Protein AF-A0A0K2RLH1-F1 (afdb_monomer_lite)

Radius of gyration: 22.49 Å; chains: 1; bounding box: 42×33×65 Å

pLDDT: mean 78.37, std 16.94, range [32.62, 98.06]

Foldseek 3Di:
DQVLFQLVQVVCLVVLHDDDDPPSCPPVVVVNFDQDKDKDKDFALDPDVVVRVVVLCVDPVSVCLVPPPQFDAKHKHKDADPFHCVVPNSGGRMMIMMMTGGHPDDDPQGDPDPPPGDPDPPPDPDDPPDDPPDDPFPPACLVQKLARDPPWDWDQDQQQFIWIFHDPVPPDTHDIDGQGHDNPQFPDKDWDQPVSNNGIKIWTQGNQRWIWIFHMDSNGHTDDIDTDPDDPDDD

Structure (mmCIF, N/CA/C/O backbone):
data_AF-A0A0K2RLH1-F1
#
_entry.id   AF-A0A0K2RLH1-F1
#
loop_
_atom_site.group_PDB
_atom_site.id
_atom_site.type_symbol
_atom_site.label_atom_id
_atom_site.label_alt_id
_atom_site.label_comp_id
_atom_site.label_asym_id
_atom_site.label_entity_id
_atom_site.label_seq_id
_atom_site.pdbx_PDB_ins_code
_atom_site.Cartn_x
_atom_site.Cartn_y
_atom_site.Cartn_z
_atom_site.occupancy
_atom_si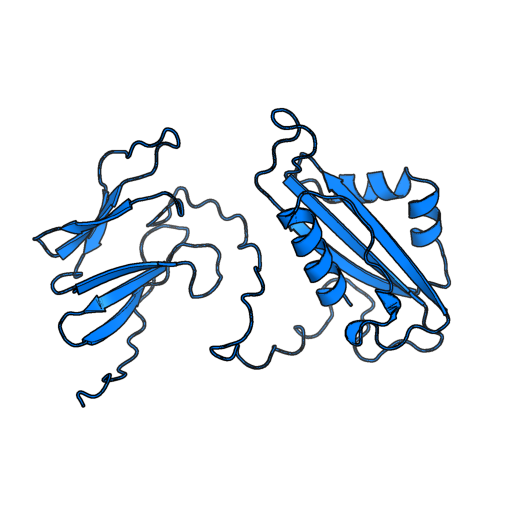te.B_iso_or_equiv
_atom_site.auth_seq_id
_atom_site.auth_comp_id
_atom_site.auth_asym_id
_atom_site.auth_atom_id
_atom_site.pdbx_PDB_model_num
ATOM 1 N N . MET A 1 1 ? -13.679 -2.569 12.780 1.00 75.31 1 MET A N 1
ATOM 2 C CA . MET A 1 1 ? -12.682 -1.727 13.478 1.00 75.31 1 MET A CA 1
ATOM 3 C C . MET A 1 1 ? -11.365 -1.639 12.722 1.00 75.31 1 MET A C 1
ATOM 5 O O . MET A 1 1 ? -11.011 -0.539 12.347 1.00 75.31 1 MET A O 1
ATOM 9 N N . SER A 1 2 ? -10.660 -2.734 12.416 1.00 81.69 2 SER A N 1
ATOM 10 C CA . SER A 1 2 ? -9.341 -2.647 11.749 1.00 81.69 2 SER A CA 1
ATOM 11 C C . SER A 1 2 ? -9.352 -1.917 10.401 1.00 81.69 2 SER A C 1
ATOM 13 O O . SER A 1 2 ? -8.423 -1.182 10.106 1.00 81.69 2 SER A O 1
ATOM 15 N N . SER A 1 3 ? -10.433 -2.018 9.6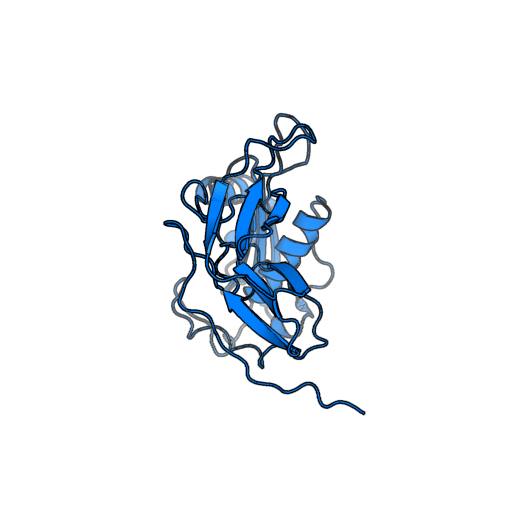22 1.00 79.00 3 SER A N 1
ATOM 16 C CA . SER A 1 3 ? -10.602 -1.231 8.390 1.00 79.00 3 SER A CA 1
ATOM 17 C C . SER A 1 3 ? -10.622 0.287 8.633 1.00 79.00 3 SER A C 1
ATOM 19 O O . SER A 1 3 ? -10.130 1.045 7.813 1.00 79.00 3 SER A O 1
ATOM 21 N N . LEU A 1 4 ? -11.178 0.743 9.764 1.00 83.19 4 LEU A N 1
ATOM 22 C CA . LEU A 1 4 ? -11.192 2.157 10.149 1.00 83.19 4 LEU A CA 1
ATOM 23 C C . LEU A 1 4 ? -9.767 2.660 10.404 1.00 83.19 4 LEU A C 1
ATOM 25 O O . LEU A 1 4 ? -9.381 3.713 9.900 1.00 83.19 4 LEU A O 1
ATOM 29 N N . SER A 1 5 ? -9.004 1.879 11.169 1.00 87.06 5 SER A N 1
ATOM 30 C CA . SER A 1 5 ? -7.621 2.186 11.525 1.00 87.06 5 SER A CA 1
ATOM 31 C C . SER A 1 5 ? -6.699 2.107 10.310 1.00 87.06 5 SER A C 1
ATOM 33 O O . SER A 1 5 ? -5.855 2.978 10.126 1.00 87.06 5 SER A O 1
ATOM 35 N N . GLN A 1 6 ? -6.895 1.110 9.440 1.00 86.44 6 GLN A N 1
ATOM 36 C CA . GLN A 1 6 ? -6.127 0.955 8.204 1.00 86.44 6 GLN A CA 1
ATOM 37 C C . GLN A 1 6 ? -6.326 2.142 7.262 1.00 86.44 6 GLN A C 1
ATOM 39 O O . GLN A 1 6 ? -5.348 2.687 6.756 1.00 86.44 6 GLN A O 1
ATOM 44 N N . ASP A 1 7 ? -7.570 2.585 7.073 1.00 82.56 7 ASP A N 1
ATOM 45 C CA . ASP A 1 7 ? -7.869 3.743 6.230 1.00 82.56 7 ASP A CA 1
ATOM 46 C C . ASP A 1 7 ? -7.175 5.008 6.730 1.00 82.56 7 ASP A C 1
ATOM 48 O O . ASP A 1 7 ? -6.640 5.782 5.933 1.00 82.56 7 ASP A O 1
ATOM 52 N N . TRP A 1 8 ? -7.175 5.231 8.047 1.00 87.31 8 TRP A N 1
ATOM 53 C CA . TRP A 1 8 ? -6.518 6.406 8.605 1.00 87.31 8 TRP A CA 1
ATOM 54 C C . TRP A 1 8 ? -4.998 6.309 8.512 1.00 87.31 8 TRP A C 1
ATOM 56 O O . TRP A 1 8 ? -4.368 7.290 8.130 1.00 87.31 8 TRP A O 1
ATOM 66 N N . SER A 1 9 ? -4.427 5.125 8.755 1.00 86.25 9 SER A N 1
ATOM 67 C CA . SER A 1 9 ? -2.991 4.871 8.589 1.00 86.25 9 SER A CA 1
ATOM 68 C C . SER A 1 9 ? -2.527 5.180 7.162 1.00 86.25 9 SER A C 1
ATOM 70 O O . SER A 1 9 ? -1.589 5.952 6.959 1.00 86.25 9 SER A O 1
ATOM 72 N N . ASN A 1 10 ? -3.284 4.716 6.160 1.00 79.69 10 ASN A N 1
ATOM 73 C CA . ASN A 1 10 ? -3.048 5.043 4.754 1.00 79.69 10 ASN A CA 1
ATOM 74 C C . ASN A 1 10 ? -3.138 6.557 4.493 1.00 79.69 10 ASN A C 1
ATOM 76 O O . ASN A 1 10 ? -2.319 7.124 3.765 1.00 79.69 10 ASN A O 1
ATOM 80 N N . ASN A 1 11 ? -4.133 7.228 5.082 1.00 81.25 11 ASN A N 1
ATOM 81 C CA . ASN A 1 11 ? -4.356 8.656 4.889 1.00 81.25 11 ASN A CA 1
ATOM 82 C C . ASN A 1 11 ? -3.193 9.505 5.428 1.00 81.25 11 ASN A C 1
ATOM 84 O O . ASN A 1 11 ? -2.689 10.365 4.700 1.00 81.25 11 ASN A O 1
ATOM 88 N N . ILE A 1 12 ? -2.748 9.250 6.660 1.00 77.44 12 ILE A N 1
ATOM 89 C CA . ILE A 1 12 ? -1.647 9.995 7.284 1.00 77.44 12 ILE A CA 1
ATOM 90 C C . ILE A 1 12 ? -0.301 9.683 6.623 1.00 77.44 12 ILE A C 1
ATOM 92 O O . ILE A 1 12 ? 0.489 10.599 6.401 1.00 77.44 12 ILE A O 1
ATOM 96 N N . ALA A 1 13 ? -0.084 8.431 6.201 1.00 83.50 13 ALA A N 1
ATOM 97 C CA . ALA A 1 13 ? 1.118 8.019 5.481 1.00 83.50 13 ALA A CA 1
ATOM 98 C C . ALA A 1 13 ? 1.229 8.708 4.114 1.00 83.50 13 ALA A C 1
ATOM 100 O O . ALA A 1 13 ? 2.283 9.235 3.767 1.00 83.50 13 ALA A O 1
ATOM 101 N N . SER A 1 14 ? 0.126 8.778 3.357 1.00 79.75 14 SER A N 1
ATOM 102 C CA . SER A 1 14 ? 0.113 9.404 2.025 1.00 79.75 14 SER A CA 1
ATOM 103 C C . SER A 1 14 ? 0.409 10.905 2.041 1.00 79.75 14 SER A C 1
ATOM 105 O O . SER A 1 14 ? 0.897 11.451 1.054 1.00 79.75 14 SER A O 1
ATOM 107 N N . ARG A 1 15 ? 0.108 11.569 3.161 1.00 82.56 15 ARG A N 1
ATOM 108 C CA . ARG A 1 15 ? 0.346 13.003 3.364 1.00 82.56 15 ARG A CA 1
ATOM 109 C C . ARG A 1 15 ? 1.611 13.281 4.164 1.00 82.56 15 ARG A C 1
ATOM 111 O O . ARG A 1 15 ? 2.017 14.433 4.240 1.00 82.56 15 ARG A O 1
ATOM 118 N N . GLN A 1 16 ? 2.198 12.247 4.764 1.00 80.94 16 GLN A N 1
ATOM 119 C CA . GLN A 1 16 ? 3.315 12.342 5.698 1.00 80.94 16 GLN A CA 1
ATOM 120 C C . GLN A 1 16 ? 3.043 13.317 6.860 1.00 80.94 16 GLN A C 1
ATOM 122 O O . GLN A 1 16 ? 3.906 14.096 7.256 1.00 80.94 16 GLN A O 1
ATOM 127 N N . VAL A 1 17 ? 1.826 13.278 7.415 1.00 80.38 17 VAL A N 1
ATOM 128 C CA . VAL A 1 17 ? 1.400 14.137 8.535 1.00 80.38 17 VAL A CA 1
ATOM 129 C C . VAL A 1 17 ? 0.934 13.267 9.688 1.00 80.38 17 VAL A C 1
ATOM 131 O O . VAL A 1 17 ? 0.035 12.458 9.516 1.00 80.38 17 VAL A O 1
ATOM 134 N N . ILE A 1 18 ? 1.499 13.462 10.879 1.00 82.94 18 ILE A N 1
ATOM 135 C CA . ILE A 1 18 ? 1.050 12.774 12.093 1.00 82.94 18 ILE A CA 1
ATOM 136 C C . ILE A 1 18 ? -0.081 13.590 12.718 1.00 82.94 18 ILE A C 1
ATOM 138 O O . ILE A 1 18 ? 0.163 14.632 13.323 1.00 82.94 18 ILE A O 1
ATOM 142 N N . GLU A 1 19 ? -1.315 13.115 12.581 1.00 82.06 19 GLU A N 1
ATOM 143 C CA . GLU A 1 19 ? -2.476 13.752 13.198 1.00 82.06 19 GLU A CA 1
ATOM 144 C C . GLU A 1 19 ? -3.584 12.754 13.526 1.00 82.06 19 GLU A C 1
ATOM 146 O O . GLU A 1 19 ? -3.802 11.766 12.818 1.00 82.06 19 GLU A O 1
ATOM 151 N N . HIS A 1 20 ? -4.311 13.052 14.599 1.00 84.19 20 HIS A N 1
ATOM 152 C CA . HIS A 1 20 ? -5.463 12.266 15.003 1.00 84.19 20 HIS A CA 1
ATOM 153 C C . HIS A 1 20 ? -6.653 12.470 14.076 1.00 84.19 20 HIS A C 1
ATOM 155 O O . HIS A 1 20 ? -6.892 13.577 13.585 1.00 84.19 20 HIS A O 1
ATOM 161 N N . ARG A 1 21 ? -7.457 11.419 13.895 1.00 82.00 21 ARG A N 1
ATOM 162 C CA . ARG A 1 21 ? -8.714 11.537 13.160 1.00 82.00 21 ARG A CA 1
ATOM 163 C C . ARG A 1 21 ? -9.774 12.218 14.029 1.00 82.00 21 ARG A C 1
ATOM 165 O O . ARG A 1 21 ? -10.177 11.656 15.049 1.00 82.00 21 ARG A O 1
ATOM 172 N N . PRO A 1 22 ? -10.323 13.377 13.632 1.00 77.44 22 PRO A N 1
ATOM 173 C CA . PRO A 1 22 ? -11.420 13.981 14.375 1.00 77.44 22 PRO A CA 1
ATOM 174 C C . PRO A 1 22 ? -12.670 13.093 14.304 1.00 77.44 22 PRO A C 1
ATOM 176 O O . PRO A 1 22 ? -13.018 12.573 13.243 1.00 77.44 22 PRO A O 1
ATOM 179 N N . ASN A 1 23 ? -13.365 12.944 15.435 1.00 78.25 23 ASN A N 1
ATOM 180 C CA . ASN A 1 23 ? -14.648 12.239 15.547 1.00 78.25 23 ASN A CA 1
ATOM 181 C C . ASN A 1 23 ? -14.641 10.788 15.029 1.00 78.25 23 ASN A C 1
ATOM 183 O O . ASN A 1 23 ? -15.666 10.277 14.590 1.00 78.25 23 ASN A O 1
ATOM 187 N N . PHE A 1 24 ? -13.509 10.084 15.071 1.00 79.12 24 PHE A N 1
ATOM 188 C CA . PHE A 1 24 ? -13.421 8.712 14.549 1.00 79.12 24 PHE A CA 1
ATOM 189 C C . PHE A 1 24 ? -14.409 7.730 15.210 1.00 79.12 24 PHE A C 1
ATOM 191 O O . PHE A 1 24 ? -14.810 6.748 14.590 1.00 79.12 24 PHE A O 1
ATOM 198 N N . TRP A 1 25 ? -14.852 8.014 16.440 1.00 81.19 25 TRP A N 1
ATOM 199 C CA . TRP A 1 25 ? -15.859 7.232 17.165 1.00 81.19 25 TRP A CA 1
ATOM 200 C C . TRP A 1 25 ? -17.279 7.346 16.598 1.00 81.19 25 TRP A C 1
ATOM 202 O O . TRP A 1 25 ? -18.129 6.535 16.955 1.00 81.19 25 TRP A O 1
ATOM 212 N N . THR A 1 26 ? -17.550 8.321 15.724 1.00 79.38 26 THR A N 1
ATOM 213 C CA . THR A 1 26 ? -18.842 8.453 15.034 1.00 79.38 26 THR A CA 1
ATOM 214 C C . THR A 1 26 ? -18.857 7.764 13.671 1.00 79.38 26 THR A C 1
ATOM 216 O O . THR A 1 26 ? -19.885 7.779 12.998 1.00 79.38 26 THR A O 1
ATOM 219 N N . ASP A 1 27 ? -17.731 7.199 13.215 1.00 85.00 27 ASP A N 1
ATOM 220 C CA . ASP A 1 27 ? -17.697 6.428 11.970 1.00 85.00 27 ASP A CA 1
ATOM 221 C C . ASP A 1 27 ? -18.618 5.199 12.118 1.00 85.00 27 ASP A C 1
ATOM 223 O O . ASP A 1 27 ? -18.540 4.507 13.135 1.00 85.00 27 ASP A O 1
ATOM 227 N N . PRO A 1 28 ? -19.473 4.872 11.131 1.00 81.62 28 PRO A N 1
ATOM 228 C CA . PRO A 1 28 ? -20.375 3.721 11.227 1.00 81.62 28 PRO A CA 1
ATOM 229 C C . PRO A 1 28 ? -19.654 2.404 11.537 1.00 81.62 28 PRO A C 1
ATOM 231 O O . PRO A 1 28 ? -20.201 1.528 12.204 1.00 81.62 28 PRO A O 1
ATOM 234 N N . ARG A 1 29 ? -18.392 2.269 11.108 1.00 84.06 29 ARG A N 1
ATOM 235 C CA . ARG A 1 29 ? -17.558 1.086 11.370 1.00 84.06 29 ARG A CA 1
ATOM 236 C C . ARG A 1 29 ? -17.107 0.974 12.823 1.00 84.06 29 ARG A C 1
ATOM 238 O O . ARG A 1 29 ? -16.637 -0.099 13.200 1.00 84.06 29 ARG A O 1
ATOM 245 N N . ALA A 1 30 ? -17.241 2.049 13.603 1.00 81.44 30 ALA A N 1
ATOM 246 C CA . ALA A 1 30 ? -17.066 2.081 15.049 1.00 81.44 30 ALA A CA 1
ATOM 247 C C . ALA A 1 30 ? -18.299 1.558 15.806 1.00 81.44 30 ALA A C 1
ATOM 249 O O . ALA A 1 30 ? -18.230 1.406 17.016 1.00 81.44 30 ALA A O 1
ATOM 250 N N . LEU A 1 31 ? -19.409 1.211 15.143 1.00 86.38 31 LEU A N 1
ATOM 251 C CA . LEU A 1 31 ? -20.541 0.488 15.752 1.00 86.38 31 LEU A CA 1
ATOM 252 C C . LEU A 1 31 ? -21.054 1.096 17.079 1.00 86.38 31 LEU A C 1
ATOM 254 O O . LEU A 1 31 ? -21.489 0.365 17.964 1.00 86.38 31 LEU A O 1
ATOM 258 N N . ASN A 1 32 ? -21.016 2.428 17.204 1.00 86.38 32 ASN A N 1
ATOM 259 C CA . ASN A 1 32 ? -21.514 3.207 18.347 1.00 86.38 32 ASN A CA 1
ATOM 260 C C . ASN A 1 32 ? -20.894 2.813 19.708 1.00 86.38 32 ASN A C 1
ATOM 262 O O . ASN A 1 32 ? -21.591 2.258 20.564 1.00 86.38 32 ASN A O 1
ATOM 266 N N . PRO A 1 33 ? -19.603 3.110 19.951 1.00 87.94 33 PRO A N 1
ATOM 267 C CA . PRO A 1 33 ? -18.992 2.876 21.256 1.00 87.94 33 PRO A CA 1
ATOM 268 C C . PRO A 1 33 ? -19.687 3.721 22.328 1.00 87.94 33 PRO A C 1
ATOM 270 O O . PRO A 1 33 ? -19.990 4.894 22.116 1.00 87.94 33 PRO A O 1
ATOM 273 N N . ASN A 1 34 ? -19.941 3.124 23.491 1.00 86.25 34 ASN A N 1
ATOM 274 C CA . ASN A 1 34 ? -20.703 3.749 24.578 1.00 86.25 34 ASN A CA 1
ATOM 275 C C . ASN A 1 34 ? -19.925 3.837 25.899 1.00 86.25 34 ASN A C 1
ATOM 277 O O . ASN A 1 34 ? -20.459 4.315 26.896 1.00 86.25 34 ASN A O 1
ATOM 281 N N . ASN A 1 35 ? -18.668 3.389 25.903 1.00 89.69 35 ASN A N 1
ATOM 282 C CA . ASN A 1 35 ? -17.815 3.348 27.085 1.00 89.69 35 ASN A CA 1
ATOM 283 C C . ASN A 1 35 ? -16.404 3.896 26.801 1.00 89.69 35 ASN A C 1
ATOM 285 O O . ASN A 1 35 ? -15.421 3.454 27.386 1.00 89.69 35 ASN A O 1
ATOM 289 N N . GLY A 1 36 ? -16.302 4.866 25.890 1.00 83.88 36 GLY A N 1
ATOM 290 C CA . GLY A 1 36 ? -15.059 5.566 25.566 1.00 83.88 36 GLY A CA 1
ATOM 291 C C . GLY A 1 36 ? -14.480 5.216 24.198 1.00 83.88 36 GLY A C 1
ATOM 292 O O . GLY A 1 36 ? -14.848 4.224 23.566 1.00 83.88 36 GLY A O 1
ATOM 293 N N . ALA A 1 37 ? -13.572 6.071 23.739 1.00 86.25 37 ALA A N 1
ATOM 294 C CA . ALA A 1 37 ? -12.809 5.886 22.516 1.00 86.25 37 ALA A CA 1
ATOM 295 C C . ALA A 1 37 ? -11.424 6.526 22.679 1.00 86.25 37 ALA A C 1
ATOM 297 O O . ALA A 1 37 ? -11.295 7.573 23.314 1.00 86.25 37 ALA A O 1
ATOM 298 N N . GLY A 1 38 ? -10.406 5.904 22.096 1.00 84.94 38 GLY A N 1
ATOM 299 C CA . GLY A 1 38 ? -9.034 6.399 22.066 1.00 84.94 38 GLY A CA 1
ATOM 300 C C . GLY A 1 38 ? -8.374 6.108 20.725 1.00 84.94 38 GLY A C 1
ATOM 301 O O . GLY A 1 38 ? -8.743 5.158 20.035 1.00 84.94 38 GLY A O 1
ATOM 302 N N . GLU A 1 39 ? -7.403 6.932 20.350 1.00 89.38 39 GLU A N 1
ATOM 303 C CA . GLU A 1 39 ? -6.572 6.690 19.177 1.00 89.38 39 GLU A CA 1
ATOM 304 C C . GLU A 1 39 ? -5.105 6.851 19.549 1.00 89.38 39 GLU A C 1
ATOM 306 O O . GLU A 1 39 ? -4.727 7.784 20.256 1.00 89.38 39 GLU A O 1
ATOM 311 N N . VAL A 1 40 ? -4.286 5.929 19.061 1.00 88.62 40 VAL A N 1
ATOM 312 C CA . VAL A 1 40 ? -2.836 5.967 19.201 1.00 88.62 40 VAL A CA 1
ATOM 313 C C . VAL A 1 40 ? -2.228 5.939 17.806 1.00 88.62 40 VAL A C 1
ATOM 315 O O . VAL A 1 40 ? -2.623 5.125 16.970 1.00 88.62 40 VAL A O 1
ATOM 318 N N . ILE A 1 41 ? -1.261 6.823 17.560 1.00 87.38 41 ILE A N 1
ATOM 319 C CA . ILE A 1 41 ? -0.510 6.883 16.305 1.00 87.38 41 ILE A CA 1
ATOM 320 C C . ILE A 1 41 ? 0.968 6.678 16.613 1.00 87.38 41 ILE A C 1
ATOM 322 O O . ILE A 1 41 ? 1.503 7.246 17.564 1.00 87.38 41 ILE A O 1
ATOM 326 N N . ALA A 1 42 ? 1.634 5.863 15.803 1.00 85.38 42 ALA A N 1
ATOM 327 C CA . ALA A 1 42 ? 3.087 5.800 15.768 1.00 85.38 42 ALA A CA 1
ATOM 328 C C . ALA A 1 42 ? 3.607 5.678 14.348 1.00 85.38 42 ALA A C 1
ATOM 330 O O . ALA A 1 42 ? 2.893 5.367 13.403 1.00 85.38 42 ALA A O 1
ATOM 331 N N . VAL A 1 43 ? 4.901 5.904 14.243 1.00 87.38 43 VAL A N 1
ATOM 332 C CA . VAL A 1 43 ? 5.693 5.826 13.031 1.00 87.38 43 VAL A CA 1
ATOM 333 C C . VAL A 1 43 ? 7.038 5.179 13.343 1.00 87.38 43 VAL A C 1
ATOM 335 O O . VAL A 1 43 ? 7.538 5.238 14.467 1.00 87.38 43 VAL A O 1
ATOM 338 N N . ARG A 1 44 ? 7.653 4.545 12.355 1.00 86.19 44 ARG A N 1
ATOM 339 C CA . ARG A 1 44 ? 9.012 4.018 12.462 1.00 86.19 44 ARG A CA 1
ATOM 340 C C . ARG A 1 44 ? 9.772 4.322 11.186 1.00 86.19 44 ARG A C 1
ATOM 342 O O . ARG A 1 44 ? 9.219 4.328 10.093 1.00 86.19 44 ARG A O 1
ATOM 349 N N . TRP A 1 45 ? 11.053 4.602 11.358 1.00 80.88 45 TRP A N 1
ATOM 350 C CA . TRP A 1 45 ? 12.020 4.720 10.269 1.00 80.88 45 TRP A CA 1
ATOM 351 C C . TRP A 1 45 ? 12.607 3.360 9.863 1.00 80.88 45 TRP A C 1
ATOM 353 O O . TRP A 1 45 ? 13.361 3.283 8.899 1.00 80.88 45 TRP A O 1
ATOM 363 N N . ASP A 1 46 ? 12.272 2.304 10.606 1.00 76.69 46 ASP A N 1
ATOM 364 C CA . ASP A 1 46 ? 12.441 0.910 10.213 1.00 76.69 46 ASP A CA 1
ATOM 365 C C . ASP A 1 46 ? 11.073 0.206 10.126 1.00 76.69 46 ASP A C 1
ATOM 367 O O . ASP A 1 46 ? 10.015 0.827 10.261 1.00 76.69 46 ASP A O 1
ATOM 371 N N . ARG A 1 47 ? 11.082 -1.101 9.851 1.00 80.19 47 ARG A N 1
ATOM 372 C CA . ARG A 1 47 ? 9.870 -1.928 9.726 1.00 80.19 47 ARG A CA 1
ATOM 373 C C . ARG A 1 47 ? 9.658 -2.846 10.933 1.00 80.19 47 ARG A C 1
ATOM 375 O O . ARG A 1 47 ? 9.081 -3.923 10.800 1.00 80.19 47 ARG A O 1
ATOM 382 N N . ASP A 1 48 ? 10.142 -2.437 12.105 1.00 77.19 48 ASP A N 1
ATOM 383 C CA . ASP A 1 48 ? 10.003 -3.213 13.336 1.00 77.19 48 ASP A CA 1
ATOM 384 C C . ASP A 1 48 ? 8.698 -2.855 14.067 1.00 77.19 48 ASP A C 1
ATOM 386 O O . ASP A 1 48 ? 8.596 -1.872 14.809 1.00 77.19 48 ASP A O 1
ATOM 390 N N . ALA A 1 49 ? 7.678 -3.691 13.864 1.00 70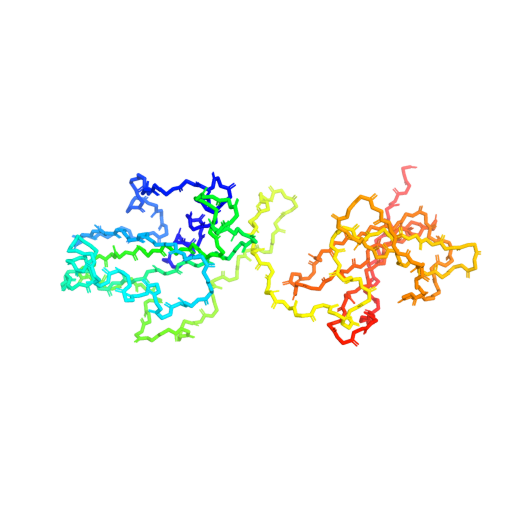.50 49 ALA A N 1
ATOM 391 C CA . ALA A 1 49 ? 6.378 -3.524 14.502 1.00 70.50 49 ALA A CA 1
ATOM 392 C C . ALA A 1 49 ? 6.409 -3.736 16.026 1.00 70.50 49 ALA A C 1
ATOM 394 O O . ALA A 1 49 ? 5.574 -3.168 16.730 1.00 70.50 49 ALA A O 1
ATOM 395 N N . ALA A 1 50 ? 7.363 -4.506 16.559 1.00 69.12 50 ALA A N 1
ATOM 396 C CA . ALA A 1 50 ? 7.496 -4.674 18.004 1.00 69.12 50 ALA A CA 1
ATOM 397 C C . ALA A 1 50 ? 7.997 -3.374 18.648 1.00 69.12 50 ALA A C 1
ATOM 399 O O . ALA A 1 50 ? 7.470 -2.944 19.675 1.00 69.12 50 ALA A O 1
ATOM 400 N N . GLN A 1 51 ? 8.938 -2.688 17.995 1.00 70.06 51 GLN A N 1
ATOM 401 C CA . GLN A 1 51 ? 9.415 -1.378 18.450 1.00 70.06 51 GLN A CA 1
ATOM 402 C C . GLN A 1 51 ? 8.341 -0.294 18.382 1.00 70.06 51 GLN A C 1
ATOM 404 O O . GLN A 1 51 ? 8.350 0.644 19.177 1.00 70.06 51 GLN A O 1
ATOM 409 N N . LEU A 1 52 ? 7.384 -0.427 17.466 1.00 71.81 52 LEU A N 1
ATOM 410 C CA . LEU A 1 52 ? 6.236 0.468 17.389 1.00 71.81 52 LEU A CA 1
ATOM 411 C C . LEU A 1 52 ? 5.330 0.333 18.634 1.00 71.81 52 LEU A C 1
ATOM 413 O O . LEU A 1 52 ? 4.912 1.343 19.201 1.00 71.81 52 LEU A O 1
ATOM 417 N N . VAL A 1 53 ? 5.122 -0.893 19.130 1.00 73.25 53 VAL A N 1
ATOM 418 C CA . VAL A 1 53 ? 4.386 -1.157 20.384 1.00 73.25 53 VAL A CA 1
ATOM 419 C C . VAL A 1 53 ? 5.155 -0.666 21.612 1.00 73.25 53 VAL A C 1
ATOM 421 O O . VAL A 1 53 ? 4.566 -0.060 22.510 1.00 73.25 53 VAL A O 1
ATOM 424 N N . GLU A 1 54 ? 6.469 -0.883 21.662 1.00 70.50 54 GLU A N 1
ATOM 425 C CA . GLU A 1 54 ? 7.299 -0.365 22.756 1.00 70.50 54 GLU A CA 1
ATOM 426 C C . GLU A 1 54 ? 7.315 1.168 22.784 1.00 70.50 54 GLU A C 1
ATOM 428 O O . GLU A 1 54 ? 7.262 1.773 23.859 1.00 70.50 54 GLU A O 1
ATOM 433 N N . TRP A 1 55 ? 7.275 1.817 21.617 1.00 67.44 55 TRP A N 1
ATOM 434 C CA . TRP A 1 55 ? 7.181 3.269 21.557 1.00 67.44 55 TRP A CA 1
ATOM 435 C C . TRP A 1 55 ? 5.862 3.788 22.143 1.00 67.44 55 TRP A C 1
ATOM 437 O O . TRP A 1 55 ? 5.878 4.731 22.941 1.00 67.44 55 TRP A O 1
ATOM 447 N N . TRP A 1 56 ? 4.734 3.132 21.851 1.00 71.88 56 TRP A N 1
ATOM 448 C CA . TRP A 1 56 ? 3.451 3.462 22.481 1.00 71.88 56 TRP A CA 1
ATOM 449 C C . TRP A 1 56 ? 3.506 3.357 24.004 1.00 71.88 56 TRP A C 1
ATOM 451 O O . TRP A 1 56 ? 3.083 4.286 24.688 1.00 71.88 56 TRP A O 1
ATOM 461 N N . LYS A 1 57 ? 4.089 2.279 24.538 1.00 68.56 57 LYS A N 1
ATOM 462 C CA . LYS A 1 57 ? 4.230 2.064 25.990 1.00 68.56 57 LYS A CA 1
ATOM 463 C C . LYS A 1 57 ? 5.115 3.110 26.664 1.00 68.56 57 LYS A C 1
ATOM 465 O O . LYS A 1 57 ? 4.920 3.419 27.834 1.00 68.56 57 LYS A O 1
ATOM 470 N N . SER A 1 58 ? 6.089 3.661 25.942 1.00 69.44 58 SER A N 1
ATOM 471 C CA . SER A 1 58 ? 6.969 4.702 26.484 1.00 69.44 58 SER A CA 1
ATOM 472 C C . SER A 1 58 ? 6.324 6.096 26.548 1.00 69.44 58 SER A C 1
ATOM 474 O O . SER A 1 58 ? 6.870 6.989 27.193 1.00 69.44 58 SER A O 1
ATOM 476 N N . SER A 1 59 ? 5.163 6.297 25.908 1.00 74.25 59 SER A N 1
ATOM 477 C CA . SER A 1 59 ? 4.399 7.549 25.959 1.00 74.25 59 SER A CA 1
ATOM 478 C C . SER A 1 59 ? 3.315 7.482 27.041 1.00 74.25 59 SER A C 1
ATOM 480 O O . SER A 1 59 ? 2.395 6.673 26.909 1.00 74.25 59 SER A O 1
ATOM 482 N N . PRO A 1 60 ? 3.328 8.360 28.064 1.00 68.75 60 PRO A N 1
ATOM 483 C CA . PRO A 1 60 ? 2.335 8.326 29.142 1.00 68.75 60 PRO A CA 1
ATOM 484 C C . PRO A 1 60 ? 0.878 8.419 28.665 1.00 68.75 60 PRO A C 1
ATOM 486 O O . PRO A 1 60 ? 0.006 7.746 29.208 1.00 68.75 60 PRO A O 1
ATOM 489 N N . ALA A 1 61 ? 0.601 9.228 27.637 1.00 62.81 61 ALA A N 1
ATOM 490 C CA . ALA A 1 61 ? -0.754 9.392 27.107 1.00 62.81 61 ALA A CA 1
ATOM 491 C C . ALA A 1 61 ? -1.226 8.161 26.313 1.00 62.81 61 ALA A C 1
ATOM 493 O O . ALA A 1 61 ? -2.389 7.775 26.407 1.00 62.81 61 ALA A O 1
ATOM 494 N N . HIS A 1 62 ? -0.328 7.524 25.557 1.00 76.94 62 HIS A N 1
ATOM 495 C CA . HIS A 1 62 ? -0.662 6.320 24.794 1.00 76.94 62 HIS A CA 1
ATOM 496 C C . HIS A 1 62 ? -0.762 5.090 25.708 1.00 76.94 62 HIS A C 1
ATOM 498 O O . HIS A 1 62 ? -1.702 4.311 25.574 1.00 76.94 62 HIS A O 1
ATOM 504 N N . ASP A 1 63 ? 0.143 4.944 26.682 1.00 76.62 63 ASP A N 1
ATOM 505 C CA . ASP A 1 63 ? 0.102 3.872 27.686 1.00 76.62 63 ASP A CA 1
ATOM 506 C C . ASP A 1 63 ? -1.184 3.934 28.527 1.00 76.62 63 ASP A C 1
ATOM 508 O O . ASP A 1 63 ? -1.804 2.901 28.778 1.00 76.62 63 ASP A O 1
ATOM 512 N N . ALA A 1 64 ? -1.659 5.140 28.868 1.00 72.62 64 ALA A N 1
ATOM 513 C CA . ALA A 1 64 ? -2.935 5.320 29.560 1.00 72.62 64 ALA A CA 1
ATOM 514 C C . ALA A 1 64 ? -4.127 4.764 28.762 1.00 72.62 64 ALA A C 1
ATOM 516 O O . ALA A 1 64 ? -5.003 4.134 29.350 1.00 72.62 64 ALA A O 1
ATOM 517 N N . LEU A 1 65 ? -4.151 4.943 27.435 1.00 74.12 65 LEU A N 1
ATOM 518 C CA . LEU A 1 65 ? -5.187 4.362 26.573 1.00 74.12 65 LEU A CA 1
ATOM 519 C C . LEU A 1 65 ? -5.044 2.840 26.456 1.00 74.12 65 LEU A C 1
ATOM 521 O O . LEU A 1 65 ? -6.040 2.128 26.540 1.00 74.12 65 LEU A O 1
ATOM 525 N N . LEU A 1 66 ? -3.819 2.329 26.302 1.00 80.50 66 LEU A N 1
ATOM 526 C CA . LEU A 1 66 ? -3.551 0.888 26.190 1.00 80.50 66 LEU A CA 1
ATOM 527 C C . LEU A 1 66 ? -3.915 0.103 27.458 1.00 80.50 66 LEU A C 1
ATOM 529 O O . LEU A 1 66 ? -4.172 -1.098 27.387 1.00 80.50 66 LEU A O 1
ATOM 533 N N . ARG A 1 67 ? -3.917 0.767 28.617 1.00 81.44 67 ARG A N 1
ATOM 534 C CA . ARG A 1 67 ? -4.249 0.172 29.917 1.00 81.44 67 ARG A CA 1
ATOM 535 C C . ARG A 1 67 ? -5.663 0.479 30.391 1.00 81.44 67 ARG A C 1
ATOM 537 O O . ARG A 1 67 ? -6.044 -0.028 31.444 1.00 81.44 67 ARG A O 1
ATOM 544 N N . ASP A 1 68 ? -6.424 1.299 29.670 1.00 84.06 68 ASP A N 1
ATOM 545 C CA . ASP A 1 68 ? -7.773 1.673 30.084 1.00 84.06 68 ASP A CA 1
ATOM 546 C C . ASP A 1 68 ? -8.711 0.458 29.966 1.00 84.06 68 ASP A C 1
ATOM 548 O O . ASP A 1 68 ? -9.042 0.044 28.852 1.00 84.06 68 ASP A O 1
ATOM 552 N N . PRO A 1 69 ? -9.196 -0.111 31.086 1.00 85.75 69 PRO A N 1
ATOM 553 C CA . PRO A 1 69 ? -10.033 -1.308 31.053 1.00 85.75 69 PRO A CA 1
ATOM 554 C C . PRO A 1 69 ? -11.400 -1.062 30.403 1.00 85.75 69 PRO A C 1
ATOM 556 O O . PRO A 1 69 ? -12.124 -2.014 30.110 1.00 85.75 69 PRO A O 1
ATOM 559 N N . ARG A 1 70 ? -11.786 0.203 30.189 1.00 86.81 70 ARG A N 1
ATOM 560 C CA . ARG A 1 70 ? -13.017 0.545 29.475 1.00 86.81 70 ARG A CA 1
ATOM 561 C C . ARG A 1 70 ? -12.904 0.262 27.983 1.00 86.81 70 ARG A C 1
ATOM 563 O O . ARG A 1 70 ? -13.924 -0.020 27.358 1.00 86.81 70 ARG A O 1
ATOM 570 N N . LEU A 1 71 ? -11.695 0.337 27.424 1.00 88.94 71 LEU A N 1
ATOM 571 C CA . LEU A 1 71 ? -11.425 0.152 26.005 1.00 88.94 71 LEU A CA 1
ATOM 572 C C . LEU A 1 71 ? -11.160 -1.331 25.730 1.00 88.94 71 LEU A C 1
ATOM 574 O O . LEU A 1 71 ? -10.061 -1.841 25.921 1.00 88.94 71 LEU A O 1
ATOM 578 N N . ASN A 1 72 ? -12.205 -2.039 25.313 1.00 88.56 72 ASN A N 1
ATOM 579 C CA . ASN A 1 72 ? -12.230 -3.500 25.242 1.00 88.56 72 ASN A CA 1
ATOM 580 C C . ASN A 1 72 ? -12.289 -4.060 23.814 1.00 88.56 72 ASN A C 1
ATOM 582 O O . ASN A 1 72 ? -12.357 -5.275 23.631 1.00 88.56 72 ASN A O 1
ATOM 586 N N . VAL A 1 73 ? -12.239 -3.195 22.801 1.00 90.25 73 VAL A N 1
ATOM 587 C CA . VAL A 1 73 ? -12.137 -3.572 21.390 1.00 90.25 73 VAL A CA 1
ATOM 588 C C . VAL A 1 73 ? -11.069 -2.719 20.720 1.00 90.25 73 VAL A C 1
ATOM 590 O O . VAL A 1 73 ? -11.026 -1.503 20.899 1.00 90.25 73 VAL A O 1
ATOM 593 N N . ILE A 1 74 ? -10.231 -3.361 19.910 1.00 89.06 74 ILE A N 1
ATOM 594 C CA . ILE A 1 74 ? -9.117 -2.728 19.208 1.00 89.06 74 ILE A CA 1
ATOM 595 C C . ILE A 1 74 ? -9.239 -2.931 17.694 1.00 89.06 74 ILE A C 1
ATOM 597 O O . ILE A 1 74 ? -9.578 -4.012 17.211 1.00 89.06 74 ILE A O 1
ATOM 601 N N . GLY A 1 75 ? -8.969 -1.871 16.938 1.00 88.25 75 GLY A N 1
ATOM 602 C CA . GLY A 1 75 ? -8.651 -1.912 15.516 1.00 88.25 75 GLY A CA 1
ATOM 603 C C . GLY A 1 75 ? -7.211 -1.459 15.320 1.00 88.25 75 GLY A C 1
ATOM 604 O O . GLY A 1 75 ? -6.792 -0.477 15.926 1.00 88.25 75 GLY A O 1
ATOM 605 N N . VAL A 1 76 ? -6.458 -2.179 14.492 1.00 86.38 76 VAL A N 1
ATOM 606 C CA . VAL A 1 76 ? -5.067 -1.844 14.163 1.00 86.38 76 VAL A CA 1
ATOM 607 C C . VAL A 1 76 ? -4.950 -1.714 12.652 1.00 86.38 76 VAL A C 1
ATOM 609 O O . VAL A 1 76 ? -5.472 -2.561 11.925 1.00 86.38 76 VAL A O 1
ATOM 612 N N . GLY A 1 77 ? -4.285 -0.655 12.200 1.00 86.25 77 GLY A N 1
ATOM 613 C CA . GLY A 1 77 ? -3.956 -0.411 10.803 1.00 86.25 77 GLY A CA 1
ATOM 614 C C . GLY A 1 77 ? -2.492 -0.029 10.662 1.00 86.25 77 GLY A C 1
ATOM 615 O O . GLY A 1 77 ? -2.033 0.884 11.347 1.00 86.25 77 GLY A O 1
ATOM 616 N N . ILE A 1 78 ? -1.771 -0.717 9.781 1.00 83.62 78 ILE A N 1
ATOM 617 C CA . ILE A 1 78 ? -0.348 -0.481 9.524 1.00 83.62 78 ILE A CA 1
ATOM 618 C C . ILE A 1 78 ? -0.162 -0.181 8.041 1.00 83.62 78 ILE A C 1
ATOM 620 O O . ILE A 1 78 ? -0.687 -0.898 7.193 1.00 83.62 78 ILE A O 1
ATOM 624 N N . THR A 1 79 ? 0.596 0.863 7.740 1.00 82.12 79 THR A N 1
ATOM 625 C CA . THR A 1 79 ? 0.989 1.240 6.383 1.00 82.12 79 THR A CA 1
ATOM 626 C C . THR A 1 79 ? 2.500 1.354 6.360 1.00 82.12 79 THR A C 1
ATOM 628 O O . THR A 1 79 ? 3.079 2.059 7.185 1.00 82.12 79 THR A O 1
ATOM 631 N N . PHE A 1 80 ? 3.156 0.664 5.446 1.00 82.69 80 PHE A N 1
ATOM 632 C CA . PHE A 1 80 ? 4.561 0.872 5.161 1.00 82.69 80 PHE A CA 1
ATOM 633 C C . PHE A 1 80 ? 4.723 1.880 4.013 1.00 82.69 80 PHE A C 1
ATOM 635 O O . PHE A 1 80 ? 3.816 2.203 3.250 1.00 82.69 80 PHE A O 1
ATOM 642 N N . THR A 1 81 ? 5.881 2.519 3.961 1.00 77.56 81 THR A N 1
ATOM 643 C CA . THR A 1 81 ? 6.246 3.385 2.839 1.00 77.56 81 THR A CA 1
ATOM 644 C C . THR A 1 81 ? 7.739 3.235 2.566 1.00 77.56 81 THR A C 1
ATOM 646 O O . THR A 1 81 ? 8.460 2.583 3.329 1.00 77.56 81 THR A O 1
ATOM 649 N N . ASP A 1 82 ? 8.225 3.882 1.511 1.00 80.62 82 ASP A N 1
ATOM 650 C CA . ASP A 1 82 ? 9.659 3.983 1.214 1.00 80.62 82 ASP A CA 1
ATOM 651 C C . ASP A 1 82 ? 10.333 5.164 1.936 1.00 80.62 82 ASP A C 1
ATOM 653 O O . ASP A 1 82 ? 11.442 5.578 1.594 1.00 80.62 82 ASP A O 1
ATOM 657 N N . GLY A 1 83 ? 9.655 5.757 2.924 1.00 76.00 83 GLY A N 1
ATOM 658 C CA . GLY A 1 83 ? 10.135 6.938 3.621 1.00 76.00 83 GLY A CA 1
ATOM 659 C C . GLY A 1 83 ? 11.424 6.686 4.394 1.00 76.00 83 GLY A C 1
ATOM 660 O O . GLY A 1 83 ? 11.498 5.774 5.203 1.00 76.00 83 GLY A O 1
ATOM 661 N N . ASN A 1 84 ? 12.439 7.518 4.180 1.00 79.00 84 ASN A N 1
ATOM 662 C CA . ASN A 1 84 ? 13.739 7.385 4.827 1.00 79.00 84 ASN A CA 1
ATOM 663 C C . ASN A 1 84 ? 13.979 8.573 5.760 1.00 79.00 84 ASN A C 1
ATOM 665 O O . ASN A 1 84 ? 14.312 9.665 5.302 1.00 79.00 84 ASN A O 1
ATOM 669 N N . TYR A 1 85 ? 13.834 8.357 7.067 1.00 78.56 85 TYR A N 1
ATOM 670 C CA . TYR A 1 85 ? 13.968 9.423 8.062 1.00 78.56 85 TYR A CA 1
ATOM 671 C C . TYR A 1 85 ? 15.405 9.948 8.154 1.00 78.56 85 TYR A C 1
ATOM 673 O O . TYR A 1 85 ? 15.619 11.126 8.435 1.00 78.56 85 TYR A O 1
ATOM 681 N N . GLN A 1 86 ? 16.397 9.085 7.904 1.00 80.69 86 GLN A N 1
ATOM 682 C CA . GLN A 1 86 ? 17.815 9.436 7.951 1.00 80.69 86 GLN A CA 1
ATOM 683 C C . GLN A 1 86 ? 18.195 10.431 6.849 1.00 80.69 86 GLN A C 1
ATOM 685 O O . GLN A 1 86 ? 19.063 11.273 7.068 1.00 80.69 86 GLN A O 1
ATOM 690 N N . THR A 1 87 ? 17.557 10.352 5.678 1.00 83.06 87 THR A N 1
ATOM 691 C CA . THR A 1 87 ? 17.822 11.257 4.546 1.00 83.06 87 THR A CA 1
ATOM 692 C C . THR A 1 87 ? 16.764 12.343 4.377 1.00 83.06 87 THR A C 1
ATOM 694 O O . THR A 1 87 ? 17.040 13.394 3.805 1.00 83.06 87 THR A O 1
ATOM 697 N N . THR A 1 88 ? 15.543 12.102 4.845 1.00 80.06 88 THR A N 1
ATOM 698 C CA . THR A 1 88 ? 14.392 12.993 4.696 1.00 80.06 88 THR A CA 1
ATOM 699 C C . THR A 1 88 ? 13.617 13.013 6.013 1.00 80.06 88 THR A C 1
ATOM 701 O O . THR A 1 88 ? 12.737 12.177 6.229 1.00 80.06 88 THR A O 1
ATOM 704 N N . PRO A 1 89 ? 13.937 13.955 6.919 1.00 79.62 89 PRO A N 1
ATOM 705 C CA . PRO A 1 89 ? 13.253 14.068 8.201 1.00 79.62 89 PRO A CA 1
ATOM 706 C C . PRO A 1 89 ? 11.730 14.119 8.028 1.00 79.62 89 PRO A C 1
ATOM 708 O O . PRO A 1 89 ? 11.227 14.787 7.126 1.00 79.62 89 PRO A O 1
ATOM 711 N N . ASN A 1 90 ? 11.009 13.416 8.904 1.00 73.94 90 ASN A N 1
ATOM 712 C CA . ASN A 1 90 ? 9.549 13.206 8.875 1.00 73.94 90 ASN A CA 1
ATOM 713 C C . ASN A 1 90 ? 9.020 12.266 7.772 1.00 73.94 90 ASN A C 1
ATOM 715 O O . ASN A 1 90 ? 7.811 12.071 7.662 1.00 73.94 90 ASN A O 1
ATOM 719 N N . SER A 1 91 ? 9.906 11.633 7.001 1.00 80.00 91 SER A N 1
ATOM 720 C CA . SER A 1 91 ? 9.566 10.538 6.091 1.00 80.00 91 SER A CA 1
ATOM 721 C C . SER A 1 91 ? 9.829 9.201 6.789 1.00 80.00 91 SER A C 1
ATOM 723 O O . SER A 1 91 ? 10.957 8.926 7.186 1.00 80.00 91 SER A O 1
ATOM 725 N N . TYR A 1 92 ? 8.801 8.375 6.986 1.00 85.56 92 TYR A N 1
ATOM 726 C CA . TYR A 1 92 ? 8.882 7.154 7.800 1.00 85.56 92 TYR A CA 1
ATOM 727 C C . TYR A 1 92 ? 8.533 5.910 6.986 1.00 85.56 92 TYR A C 1
ATOM 729 O O . TYR A 1 92 ? 7.541 5.920 6.261 1.00 85.56 92 TYR A O 1
ATOM 737 N N . THR A 1 93 ? 9.276 4.816 7.156 1.00 83.31 93 THR A N 1
ATOM 738 C CA . THR A 1 93 ? 9.020 3.535 6.474 1.00 83.31 93 THR A CA 1
ATOM 739 C C . THR A 1 93 ? 7.783 2.805 6.980 1.00 83.31 93 THR A C 1
ATOM 741 O O . THR A 1 93 ? 7.348 1.848 6.349 1.00 83.31 93 THR A O 1
ATOM 744 N N . MET A 1 94 ? 7.239 3.195 8.130 1.00 85.06 94 MET A N 1
ATOM 745 C CA . MET A 1 94 ? 6.093 2.538 8.746 1.00 85.06 94 MET A CA 1
ATOM 746 C C . MET A 1 94 ? 5.251 3.552 9.516 1.00 85.06 94 MET A C 1
ATOM 748 O O . MET A 1 94 ? 5.784 4.402 10.228 1.00 85.06 94 MET A O 1
ATOM 752 N N . TRP A 1 95 ? 3.938 3.418 9.393 1.00 89.31 95 TRP A N 1
ATOM 753 C CA . TRP A 1 95 ? 2.897 4.232 10.004 1.00 89.31 95 TRP A CA 1
ATOM 754 C C . TRP A 1 95 ? 1.879 3.288 10.635 1.00 89.31 95 TRP A C 1
ATOM 756 O O . TRP A 1 95 ? 1.468 2.299 10.030 1.00 89.31 95 TRP A O 1
ATOM 766 N N . GLY A 1 96 ? 1.502 3.561 11.874 1.00 89.44 96 GLY A N 1
ATOM 767 C CA . GLY A 1 96 ? 0.588 2.742 12.650 1.00 89.44 96 GLY A CA 1
ATOM 768 C C . GLY A 1 96 ? -0.491 3.597 13.283 1.00 89.44 96 GLY A C 1
ATOM 769 O O . GLY A 1 96 ? -0.187 4.577 13.962 1.00 89.44 96 GLY A O 1
ATOM 770 N N . VAL A 1 97 ? -1.742 3.188 13.097 1.00 91.19 97 VAL A N 1
ATOM 771 C CA . VAL A 1 97 ? -2.912 3.757 13.766 1.00 91.19 97 VAL A CA 1
ATOM 772 C C . VAL A 1 97 ? -3.624 2.651 14.524 1.00 91.19 97 VAL A C 1
ATOM 774 O O . VAL A 1 97 ? -3.883 1.570 13.990 1.00 91.19 97 VAL A O 1
ATOM 777 N N . VAL A 1 98 ? -3.969 2.936 15.773 1.00 90.75 98 VAL A N 1
ATOM 778 C CA . VAL A 1 98 ? -4.759 2.055 16.627 1.00 90.75 98 VAL A CA 1
ATOM 779 C C . VAL A 1 98 ? -5.964 2.816 17.127 1.00 90.75 98 VAL A C 1
ATOM 781 O O . VAL A 1 98 ? -5.814 3.807 17.836 1.00 90.75 98 VAL A O 1
ATOM 784 N N . ASN A 1 99 ? -7.156 2.322 16.806 1.00 91.94 99 ASN A N 1
ATOM 785 C CA . ASN A 1 99 ? -8.383 2.811 17.417 1.00 91.94 99 ASN A CA 1
ATOM 786 C C . ASN A 1 99 ? -8.824 1.838 18.506 1.00 91.94 99 ASN A C 1
ATOM 788 O O . ASN A 1 99 ? -8.976 0.638 18.269 1.00 91.94 99 ASN A O 1
ATOM 792 N N . LEU A 1 100 ? -9.044 2.378 19.695 1.00 90.44 100 LEU A N 1
ATOM 793 C CA . LEU A 1 100 ? -9.520 1.664 20.864 1.00 90.44 100 LEU A CA 1
ATOM 794 C C . LEU A 1 100 ? -10.937 2.133 21.180 1.00 90.44 100 LEU A C 1
ATOM 796 O O . LEU A 1 100 ? -11.204 3.334 21.222 1.00 90.44 100 LEU A O 1
ATOM 800 N N . PHE A 1 101 ? -11.844 1.195 21.416 1.00 92.19 101 PHE A N 1
ATOM 801 C CA . PHE A 1 101 ? -13.252 1.476 21.660 1.00 92.19 101 PHE A CA 1
ATOM 802 C C . PHE A 1 101 ? -13.756 0.713 22.875 1.00 92.19 101 PHE A C 1
ATOM 804 O O . PHE A 1 101 ? -13.412 -0.452 23.080 1.00 92.19 101 PHE A O 1
ATOM 811 N N . GLY A 1 102 ? -14.588 1.377 23.670 1.00 90.38 102 GLY A N 1
ATOM 812 C CA . GLY A 1 102 ? -15.260 0.780 24.810 1.00 90.38 102 GLY A CA 1
ATOM 813 C C . GLY A 1 102 ? -16.728 0.502 24.527 1.00 90.38 102 GLY A C 1
ATOM 814 O O . GLY A 1 102 ? -17.482 1.411 24.166 1.00 90.38 102 GLY A O 1
ATOM 815 N N . TYR A 1 103 ? -17.145 -0.739 24.775 1.00 91.44 103 TYR A N 1
ATOM 816 C CA . TYR A 1 103 ? -18.546 -1.148 24.721 1.00 91.44 103 TYR A CA 1
ATOM 817 C C . TYR A 1 103 ? -18.961 -1.860 26.002 1.00 91.44 103 TYR A C 1
ATOM 819 O O . TYR A 1 103 ? -18.280 -2.771 26.468 1.00 91.44 103 TYR A O 1
ATOM 827 N N . THR A 1 104 ? -20.126 -1.517 26.541 1.00 92.31 104 THR A N 1
ATOM 828 C CA . THR A 1 104 ? -20.754 -2.297 27.620 1.00 92.31 104 THR A CA 1
ATOM 829 C C . THR A 1 104 ? -21.279 -3.653 27.135 1.00 92.31 104 THR A C 1
ATOM 831 O O . THR A 1 104 ? -21.483 -4.562 27.934 1.00 92.31 104 THR A O 1
ATOM 834 N N . THR A 1 105 ? -21.486 -3.817 25.827 1.00 93.19 105 THR A N 1
ATOM 835 C CA . THR A 1 105 ? -21.814 -5.087 25.166 1.00 93.19 105 THR A CA 1
ATOM 836 C C . THR A 1 105 ? -20.993 -5.192 23.891 1.00 93.19 105 THR A C 1
ATOM 838 O O . THR A 1 105 ? -21.050 -4.293 23.057 1.00 93.19 105 THR A O 1
ATOM 841 N N . LEU A 1 106 ? -20.213 -6.266 23.747 1.00 90.25 106 LEU A N 1
ATOM 842 C CA . LEU A 1 106 ? -19.305 -6.408 22.611 1.00 90.25 106 LEU A CA 1
ATOM 843 C C . LEU A 1 106 ? -20.081 -6.469 21.283 1.00 90.25 106 LEU A C 1
ATOM 845 O O . LEU A 1 106 ? -21.064 -7.211 21.190 1.00 90.25 106 LEU A O 1
ATOM 849 N N . PRO A 1 107 ? -19.641 -5.729 20.250 1.00 87.50 107 PRO A N 1
ATOM 850 C CA . PRO A 1 107 ? -20.224 -5.828 18.921 1.00 87.50 107 PRO A CA 1
ATOM 851 C C . PRO A 1 107 ? -20.120 -7.240 18.328 1.00 87.50 107 PRO A C 1
ATOM 853 O O . PRO A 1 107 ? -19.192 -8.002 18.608 1.00 87.50 107 PRO A O 1
ATOM 856 N N . ALA A 1 108 ? -21.063 -7.587 17.451 1.00 83.12 108 ALA A N 1
ATOM 857 C CA . ALA A 1 108 ? -21.005 -8.843 16.711 1.00 83.12 108 ALA A CA 1
ATOM 858 C C . ALA A 1 108 ? -19.733 -8.912 15.843 1.00 83.12 108 ALA A C 1
ATOM 860 O O . ALA A 1 108 ? -19.353 -7.933 15.201 1.00 83.12 108 ALA A O 1
ATOM 861 N N . GLY A 1 109 ? -19.084 -10.079 15.817 1.00 78.56 109 GLY A N 1
ATOM 862 C CA . GLY A 1 109 ? -17.828 -10.283 15.089 1.00 78.56 109 GLY A CA 1
ATOM 863 C C . GLY A 1 109 ? -16.570 -9.833 15.840 1.00 78.56 109 GLY A C 1
ATOM 864 O O . GLY A 1 109 ? -15.476 -9.935 15.286 1.00 78.56 109 GLY A O 1
ATOM 865 N N . THR A 1 110 ? -16.684 -9.367 17.091 1.00 82.88 110 THR A N 1
ATOM 866 C CA . THR A 1 110 ? -15.516 -9.200 17.966 1.00 82.88 110 THR A CA 1
ATOM 867 C C . THR A 1 110 ? -14.866 -10.556 18.231 1.00 82.88 110 THR A C 1
ATOM 869 O O . THR A 1 110 ? -15.530 -11.516 18.619 1.00 82.88 110 THR A O 1
ATOM 872 N N . VAL A 1 111 ? -13.550 -10.615 18.041 1.00 81.56 111 VAL A N 1
ATOM 873 C CA . VAL A 1 111 ? -12.733 -11.807 18.277 1.00 81.56 111 VAL A CA 1
ATOM 874 C C . VAL A 1 111 ? -11.735 -11.563 19.398 1.00 81.56 111 VAL A C 1
ATOM 876 O O . VAL A 1 111 ? -11.327 -10.431 19.646 1.00 81.56 111 VAL A O 1
ATOM 879 N N . ASN A 1 112 ? -11.353 -12.632 20.088 1.00 83.06 112 ASN A N 1
ATOM 880 C CA . ASN A 1 112 ? -10.457 -12.602 21.245 1.00 83.06 112 ASN A CA 1
ATOM 881 C C . ASN A 1 112 ? -8.989 -12.895 20.892 1.00 83.06 112 ASN A C 1
ATOM 883 O O . ASN A 1 112 ? -8.150 -12.967 21.788 1.00 83.06 112 ASN A O 1
ATOM 887 N N . SER A 1 113 ? -8.670 -13.060 19.609 1.00 71.69 113 SER A N 1
ATOM 888 C CA . SER A 1 113 ? -7.298 -13.194 19.130 1.00 71.69 113 SER A CA 1
ATOM 889 C C . SER A 1 113 ? -7.109 -12.539 17.756 1.00 71.69 113 SER A C 1
ATOM 891 O O . SER A 1 113 ? -8.046 -12.492 16.948 1.00 71.69 113 SER A O 1
ATOM 893 N N . PRO A 1 114 ? -5.902 -12.019 17.464 1.00 61.50 114 PRO A N 1
ATOM 894 C CA . PRO A 1 114 ? -5.567 -11.526 16.134 1.00 61.50 114 PRO A CA 1
ATOM 895 C C . PRO A 1 114 ? -5.769 -12.623 15.080 1.00 61.50 114 PRO A C 1
ATOM 897 O O . PRO A 1 114 ? -5.340 -13.758 15.269 1.00 61.50 114 PRO A O 1
ATOM 900 N N . GLY A 1 115 ? -6.433 -12.290 13.971 1.00 57.75 115 GLY A N 1
ATOM 901 C CA . GLY A 1 115 ? -6.642 -13.214 12.850 1.00 57.75 115 GLY A CA 1
ATOM 902 C C . GLY A 1 115 ? -7.772 -14.241 13.015 1.00 57.75 115 GLY A C 1
ATOM 903 O O . GLY A 1 115 ? -8.049 -14.960 12.064 1.00 57.75 115 GLY A O 1
ATOM 904 N N . ALA A 1 116 ? -8.466 -14.297 14.160 1.00 55.53 116 ALA A N 1
ATOM 905 C CA . ALA A 1 116 ? -9.573 -15.239 14.384 1.00 55.53 116 ALA A CA 1
ATOM 906 C C . ALA A 1 116 ? -10.938 -14.787 13.831 1.00 55.53 116 ALA A C 1
ATOM 908 O O . ALA A 1 116 ? -11.928 -15.506 13.967 1.00 55.53 116 ALA A O 1
ATOM 909 N N . GLY A 1 117 ? -11.021 -13.603 13.218 1.00 52.03 117 GLY A N 1
ATOM 910 C CA . GLY A 1 117 ? -12.222 -13.193 12.491 1.00 52.03 117 GLY A CA 1
ATOM 911 C C . GLY A 1 117 ? -12.390 -14.047 11.241 1.00 52.03 117 GLY A C 1
ATOM 912 O O . GLY A 1 117 ? -11.415 -14.289 10.531 1.00 52.03 117 GLY A O 1
ATOM 913 N N . THR A 1 118 ? -13.622 -14.457 10.919 1.00 45.28 118 THR A N 1
ATOM 914 C CA . THR A 1 118 ? -13.951 -14.758 9.519 1.00 45.28 118 THR A CA 1
ATOM 915 C C . THR A 1 118 ? -13.444 -13.598 8.679 1.00 45.28 118 THR A C 1
ATOM 917 O O . THR A 1 118 ? -13.591 -12.449 9.115 1.00 45.28 118 THR A O 1
ATOM 920 N N . ALA A 1 119 ? -12.832 -13.909 7.530 1.00 44.56 119 ALA A N 1
ATOM 921 C CA . ALA A 1 119 ? -12.372 -12.921 6.562 1.00 44.56 119 ALA A CA 1
ATOM 922 C C . ALA A 1 119 ? -13.344 -11.730 6.555 1.00 44.56 119 ALA A C 1
ATOM 924 O O . ALA A 1 119 ? -14.560 -11.974 6.580 1.00 44.56 119 ALA A O 1
ATOM 925 N N . PRO A 1 120 ? -12.839 -10.479 6.620 1.00 43.94 120 PRO A N 1
ATOM 926 C CA . PRO A 1 120 ? -13.698 -9.298 6.680 1.00 43.94 120 PRO A CA 1
ATOM 927 C C . PRO A 1 120 ? -14.813 -9.456 5.646 1.00 43.94 120 PRO A C 1
ATOM 929 O O . PRO A 1 120 ? -14.519 -10.050 4.603 1.00 43.94 120 PRO A O 1
ATOM 932 N N . PRO A 1 121 ? -16.056 -8.988 5.918 1.00 39.47 121 PRO A N 1
ATOM 933 C CA . PRO A 1 121 ? -17.145 -9.110 4.958 1.00 3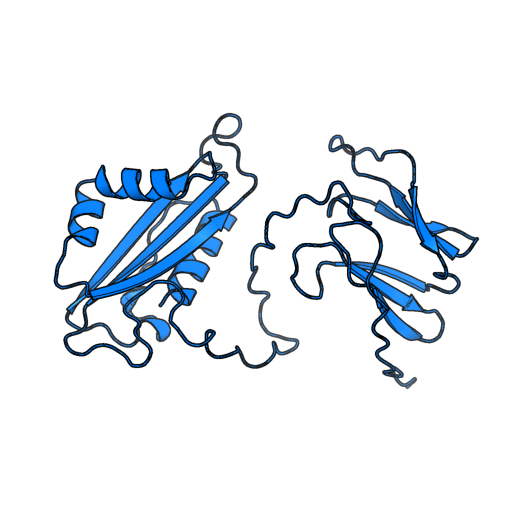9.47 121 PRO A CA 1
ATOM 934 C C . PRO A 1 121 ? -16.566 -8.746 3.608 1.00 39.47 121 PRO A C 1
ATOM 936 O O . PRO A 1 121 ? -16.017 -7.647 3.482 1.00 39.47 121 PRO A O 1
ATOM 939 N N . GLN A 1 122 ? -16.545 -9.717 2.687 1.00 36.91 122 GLN A N 1
ATOM 940 C CA . GLN A 1 122 ? -15.972 -9.494 1.374 1.00 36.91 122 GLN A CA 1
ATOM 941 C C . GLN A 1 122 ? -16.672 -8.240 0.887 1.00 36.91 122 GLN A C 1
ATOM 943 O O . GLN A 1 122 ? -17.905 -8.236 0.786 1.00 36.91 122 GLN A O 1
ATOM 948 N N . LEU A 1 123 ? -15.910 -7.155 0.721 1.00 40.62 123 LEU A N 1
ATOM 949 C CA . LEU A 1 123 ? -16.467 -5.941 0.157 1.00 40.62 123 LEU A CA 1
ATOM 950 C C . LEU A 1 123 ? -17.217 -6.395 -1.098 1.00 40.62 123 LEU A C 1
ATOM 952 O O . LEU A 1 123 ? -16.696 -7.274 -1.806 1.00 40.62 123 LEU A O 1
ATOM 956 N N . PRO A 1 124 ? -18.449 -5.906 -1.342 1.00 39.28 124 PRO A N 1
ATOM 957 C CA . PRO A 1 124 ? -19.095 -6.180 -2.615 1.00 39.28 124 PRO A CA 1
ATOM 958 C C . PRO A 1 124 ? -18.044 -5.951 -3.705 1.00 39.28 124 PRO A C 1
ATOM 960 O O . PRO A 1 124 ? -17.261 -5.002 -3.566 1.00 39.28 124 PRO A O 1
ATOM 963 N N . PRO A 1 125 ? -17.925 -6.873 -4.682 1.00 43.72 125 PRO A N 1
ATOM 964 C CA . PRO A 1 125 ? -16.859 -6.809 -5.670 1.00 43.72 125 PRO A CA 1
ATOM 965 C C . PRO A 1 125 ? -16.769 -5.369 -6.169 1.00 43.72 125 PRO A C 1
ATOM 967 O O . PRO A 1 125 ? -17.825 -4.799 -6.466 1.00 43.72 125 PRO A O 1
ATOM 970 N N . PRO A 1 126 ? -15.562 -4.771 -6.154 1.00 40.31 126 PRO A N 1
ATOM 971 C CA . PRO A 1 126 ? -15.401 -3.349 -6.392 1.00 40.31 126 PRO A CA 1
ATOM 972 C C . PRO A 1 126 ? -16.161 -2.989 -7.657 1.00 40.31 126 PRO A C 1
ATOM 974 O O . PRO A 1 126 ? -15.979 -3.606 -8.711 1.00 40.31 126 PRO A O 1
ATOM 977 N N . THR A 1 127 ? -17.075 -2.037 -7.526 1.00 48.00 127 THR A N 1
ATOM 978 C CA . THR A 1 127 ? -17.746 -1.508 -8.700 1.00 48.00 127 THR A CA 1
ATOM 979 C C . THR A 1 127 ? -16.746 -0.644 -9.454 1.00 48.00 127 THR A C 1
ATOM 981 O O . THR A 1 127 ? -15.797 -0.110 -8.882 1.00 48.00 127 THR A O 1
ATOM 984 N N . VAL A 1 128 ? -16.960 -0.483 -10.760 1.00 45.03 128 VAL A N 1
ATOM 985 C CA . VAL A 1 128 ? -16.074 0.277 -11.663 1.00 45.03 128 VAL A CA 1
ATOM 986 C C . VAL A 1 128 ? -15.839 1.730 -11.189 1.00 45.03 128 VAL A C 1
ATOM 988 O O . VAL A 1 128 ? -14.949 2.406 -11.693 1.00 45.03 128 VAL A O 1
ATOM 991 N N . CYS A 1 129 ? -16.619 2.219 -10.218 1.00 33.53 129 CYS A N 1
ATOM 992 C CA . CYS A 1 129 ? -16.605 3.596 -9.735 1.00 33.53 129 CYS A CA 1
ATOM 993 C C . CYS A 1 129 ? -16.190 3.765 -8.264 1.00 33.53 129 CYS A C 1
ATOM 995 O O . CYS A 1 129 ? -16.195 4.900 -7.786 1.00 33.53 129 CYS A O 1
ATOM 997 N N . ASP A 1 130 ? -15.835 2.697 -7.542 1.00 34.06 130 ASP A N 1
ATOM 998 C CA . ASP A 1 130 ? -15.316 2.858 -6.181 1.00 34.06 130 ASP A CA 1
ATOM 999 C C . ASP A 1 130 ? -13.943 3.557 -6.222 1.00 34.06 130 ASP A C 1
ATOM 1001 O O . ASP A 1 130 ? -13.093 3.196 -7.046 1.00 34.06 130 ASP A O 1
ATOM 1005 N N . PRO A 1 131 ? -13.680 4.562 -5.361 1.00 34.62 131 PRO A N 1
ATOM 1006 C CA . PRO A 1 131 ? -12.354 5.154 -5.271 1.00 34.62 131 PRO A CA 1
ATOM 1007 C C . PRO A 1 131 ? -11.352 4.061 -4.888 1.00 34.62 131 PRO A C 1
ATOM 1009 O O . PRO A 1 131 ? -11.610 3.262 -3.989 1.00 34.62 131 PRO A O 1
ATOM 1012 N N . ILE A 1 132 ? -10.209 4.029 -5.578 1.00 37.97 132 ILE A N 1
ATOM 1013 C CA . ILE A 1 132 ? -9.134 3.061 -5.341 1.00 37.97 132 ILE A CA 1
ATOM 1014 C C . ILE A 1 132 ? -8.710 3.165 -3.871 1.00 37.97 132 ILE A C 1
ATOM 1016 O O . ILE A 1 132 ? -7.956 4.064 -3.492 1.00 37.97 132 ILE A O 1
ATOM 1020 N N . VAL A 1 133 ? -9.181 2.242 -3.029 1.00 34.97 133 VAL A N 1
ATOM 1021 C CA . VAL A 1 133 ? -8.575 2.009 -1.720 1.00 34.97 133 VAL A CA 1
ATOM 1022 C C . VAL A 1 133 ? -7.188 1.456 -2.027 1.00 34.97 133 VAL A C 1
ATOM 1024 O O . VAL A 1 133 ? -7.055 0.313 -2.464 1.00 34.97 133 VAL A O 1
ATOM 1027 N N . LYS A 1 134 ? -6.158 2.301 -1.888 1.00 34.03 134 LYS A N 1
ATOM 1028 C CA . LYS A 1 134 ? -4.754 1.888 -1.960 1.00 34.03 134 LYS A CA 1
ATOM 1029 C C . LYS A 1 134 ? -4.504 0.907 -0.818 1.00 34.03 134 LYS A C 1
ATOM 1031 O O . LYS A 1 134 ? -4.214 1.311 0.305 1.00 34.03 134 LYS A O 1
ATOM 1036 N N . HIS A 1 135 ? -4.663 -0.379 -1.095 1.00 33.66 135 HIS A N 1
ATOM 1037 C CA . HIS A 1 135 ? -3.953 -1.392 -0.340 1.00 33.66 135 HIS A CA 1
ATOM 1038 C C . HIS A 1 135 ? -2.497 -1.288 -0.766 1.00 33.66 135 HIS A C 1
ATOM 1040 O O . HIS A 1 135 ? -2.203 -1.255 -1.960 1.00 33.66 135 HIS A O 1
ATOM 1046 N N . GLU A 1 136 ? -1.605 -1.149 0.204 1.00 32.62 136 GLU A N 1
ATOM 1047 C CA . GLU A 1 136 ? -0.196 -1.313 -0.085 1.00 32.62 136 GLU A CA 1
ATOM 1048 C C . GLU A 1 136 ? 0.031 -2.779 -0.468 1.00 32.62 136 GLU A C 1
ATOM 1050 O O . GLU A 1 136 ? -0.386 -3.664 0.292 1.00 32.62 136 GLU A O 1
ATOM 1055 N N . PRO A 1 137 ? 0.611 -3.058 -1.645 1.00 39.44 137 PRO A N 1
ATOM 1056 C CA . PRO A 1 137 ? 0.971 -4.419 -1.993 1.00 39.44 137 PRO A CA 1
ATOM 1057 C C . PRO A 1 137 ? 1.960 -4.970 -0.953 1.00 39.44 137 PRO A C 1
ATOM 1059 O O . PRO A 1 137 ? 2.757 -4.206 -0.399 1.00 39.44 137 PRO A O 1
ATOM 1062 N N . PRO A 1 138 ? 1.936 -6.280 -0.650 1.00 37.94 138 PRO A N 1
ATOM 1063 C CA . PRO A 1 138 ? 2.972 -6.883 0.182 1.00 37.94 138 PRO A CA 1
ATOM 1064 C C . PRO A 1 138 ? 4.350 -6.519 -0.387 1.00 37.94 138 PRO A C 1
ATOM 1066 O O . PRO A 1 138 ? 4.557 -6.599 -1.596 1.00 37.94 138 PRO A O 1
ATOM 1069 N N . THR A 1 139 ? 5.307 -6.116 0.458 1.00 51.88 139 THR A N 1
ATOM 1070 C CA . THR A 1 139 ? 6.687 -5.900 -0.002 1.00 51.88 139 THR A CA 1
ATOM 1071 C C . THR A 1 139 ? 7.338 -7.234 -0.314 1.00 51.88 139 THR A C 1
ATOM 1073 O O . THR A 1 139 ? 7.995 -7.842 0.532 1.00 51.88 139 THR A O 1
ATOM 1076 N N . LEU A 1 140 ? 7.086 -7.702 -1.529 1.00 61.09 140 LEU A N 1
ATOM 1077 C CA . LEU A 1 140 ? 7.711 -8.863 -2.123 1.00 61.09 140 LEU A CA 1
ATOM 1078 C C . LEU A 1 140 ? 9.089 -8.476 -2.660 1.00 61.09 140 LEU A C 1
ATOM 1080 O O . LEU A 1 140 ? 9.282 -7.393 -3.213 1.00 61.09 140 LEU A O 1
ATOM 1084 N N . ASP A 1 141 ? 10.055 -9.381 -2.516 1.00 76.38 141 ASP A N 1
ATOM 1085 C CA . ASP A 1 141 ? 11.307 -9.287 -3.259 1.00 76.38 141 ASP A CA 1
ATOM 1086 C C . ASP A 1 141 ? 11.031 -9.632 -4.727 1.00 76.38 141 ASP A C 1
ATOM 1088 O O . ASP A 1 141 ? 10.853 -10.794 -5.091 1.00 76.38 141 ASP A O 1
ATOM 1092 N N . LEU A 1 142 ? 10.983 -8.603 -5.572 1.00 80.94 142 LEU A N 1
ATOM 1093 C CA . LEU A 1 142 ? 10.727 -8.739 -7.004 1.00 80.94 142 LEU A CA 1
ATOM 1094 C C . LEU A 1 142 ? 12.004 -8.955 -7.826 1.00 80.94 142 LEU A C 1
ATOM 1096 O O . LEU A 1 142 ? 11.947 -8.922 -9.052 1.00 80.94 142 LEU A O 1
ATOM 1100 N N . SER A 1 143 ? 13.167 -9.199 -7.213 1.00 84.62 143 SER A N 1
ATOM 1101 C CA . SER A 1 143 ? 14.437 -9.361 -7.939 1.00 84.62 143 SER A CA 1
ATOM 1102 C C . SER A 1 143 ? 14.402 -10.465 -9.011 1.00 84.62 143 SER A C 1
ATOM 1104 O O . SER A 1 143 ? 15.052 -10.342 -10.060 1.00 84.62 143 SER A O 1
ATOM 1106 N N . ALA A 1 144 ? 13.597 -11.509 -8.803 1.00 88.81 144 ALA A N 1
ATOM 1107 C CA . ALA A 1 144 ? 13.382 -12.594 -9.760 1.00 88.81 144 ALA A CA 1
ATOM 1108 C C . ALA A 1 144 ? 12.182 -12.377 -10.704 1.00 88.81 144 ALA A C 1
ATOM 1110 O O . ALA A 1 144 ? 12.075 -13.081 -11.707 1.00 88.81 144 ALA A O 1
ATOM 1111 N N . ALA A 1 145 ? 11.316 -11.396 -10.438 1.00 92.25 145 ALA A N 1
ATOM 1112 C CA . ALA A 1 145 ? 10.081 -11.180 -11.183 1.00 92.25 145 ALA A CA 1
ATOM 1113 C C . ALA A 1 145 ? 10.314 -10.759 -12.647 1.00 92.25 145 ALA A C 1
ATOM 1115 O O . ALA A 1 145 ? 11.367 -10.232 -13.035 1.00 92.25 145 ALA A O 1
ATOM 1116 N N . ALA A 1 146 ? 9.293 -10.971 -13.486 1.00 95.00 146 ALA A N 1
ATOM 1117 C CA . ALA A 1 146 ? 9.306 -10.580 -14.896 1.00 95.00 146 ALA A CA 1
ATOM 1118 C C . ALA A 1 146 ? 9.347 -9.064 -15.107 1.00 95.00 146 ALA A C 1
ATOM 1120 O O . ALA A 1 146 ? 9.897 -8.631 -16.104 1.00 95.00 146 ALA A O 1
ATOM 1121 N N . ILE A 1 147 ? 8.847 -8.255 -14.176 1.00 93.56 147 ILE A N 1
ATOM 1122 C CA . ILE A 1 147 ? 8.974 -6.789 -14.130 1.00 93.56 147 ILE A CA 1
ATOM 1123 C C . ILE A 1 147 ? 9.238 -6.458 -12.662 1.00 93.56 147 ILE A C 1
ATOM 1125 O O . ILE A 1 147 ? 8.546 -6.983 -11.790 1.00 93.56 147 ILE A O 1
ATOM 1129 N N . ARG A 1 148 ? 10.304 -5.709 -12.374 1.00 86.69 148 ARG A N 1
ATOM 1130 C CA . ARG A 1 148 ? 10.850 -5.605 -11.008 1.00 86.69 148 ARG A CA 1
ATOM 1131 C C . ARG A 1 148 ? 10.410 -4.337 -10.301 1.00 86.69 148 ARG A C 1
ATOM 1133 O O . ARG A 1 148 ? 10.469 -4.271 -9.077 1.00 86.69 148 ARG A O 1
ATOM 1140 N N . SER A 1 149 ? 10.019 -3.328 -11.068 1.00 82.00 149 SER A N 1
ATOM 1141 C CA . SER A 1 149 ? 9.620 -2.030 -10.551 1.00 82.00 149 SER A CA 1
ATOM 1142 C C . SER A 1 149 ? 8.571 -1.386 -11.443 1.00 82.00 149 SER A C 1
ATOM 1144 O O . SER A 1 149 ? 8.606 -1.521 -12.663 1.00 82.00 149 SER A O 1
ATOM 1146 N N . ALA A 1 150 ? 7.680 -0.601 -10.836 1.00 79.06 150 ALA A N 1
ATOM 1147 C CA . ALA A 1 150 ? 6.749 0.256 -11.568 1.00 79.06 150 ALA A CA 1
ATOM 1148 C C . ALA A 1 150 ? 7.467 1.351 -12.384 1.00 79.06 150 ALA A C 1
ATOM 1150 O O . ALA A 1 150 ? 6.846 2.004 -13.218 1.00 79.06 150 ALA A O 1
ATOM 1151 N N . GLY A 1 151 ? 8.765 1.567 -12.136 1.00 80.38 151 GLY A N 1
ATOM 1152 C CA . GLY A 1 151 ? 9.607 2.444 -12.943 1.00 80.38 151 GLY A CA 1
ATOM 1153 C C . GLY A 1 151 ? 10.147 1.800 -14.221 1.00 80.38 151 GLY A C 1
ATOM 1154 O O . GLY A 1 151 ? 10.664 2.534 -15.060 1.00 80.38 151 GLY A O 1
ATOM 1155 N N . ASP A 1 152 ? 10.070 0.474 -14.372 1.00 89.88 152 ASP A N 1
ATOM 1156 C CA . ASP A 1 152 ? 10.606 -0.217 -15.546 1.00 89.88 152 ASP A CA 1
ATOM 1157 C C . ASP A 1 152 ? 9.824 0.166 -16.816 1.00 89.88 152 ASP A C 1
ATOM 1159 O O . ASP A 1 152 ? 8.608 0.372 -16.792 1.00 89.88 152 ASP A O 1
ATOM 1163 N N . LEU A 1 153 ? 10.523 0.250 -17.951 1.00 93.75 153 LEU A N 1
ATOM 1164 C CA . LEU A 1 153 ? 9.895 0.484 -19.251 1.00 93.75 153 LEU A CA 1
ATOM 1165 C C . LEU A 1 153 ? 9.644 -0.853 -19.947 1.00 93.75 153 LEU A C 1
ATOM 1167 O O . LEU A 1 153 ? 10.566 -1.637 -20.159 1.00 93.75 153 LEU A O 1
ATOM 1171 N N . VAL A 1 154 ? 8.406 -1.077 -20.378 1.00 95.69 154 VAL A N 1
ATOM 1172 C CA . VAL A 1 154 ? 8.007 -2.294 -21.088 1.00 95.69 154 VAL A CA 1
ATOM 1173 C C . VAL A 1 154 ? 7.628 -1.968 -22.529 1.00 95.69 154 VAL A C 1
ATOM 1175 O O . VAL A 1 154 ? 6.928 -0.994 -22.797 1.00 95.69 154 VAL A O 1
ATOM 1178 N N . ALA A 1 155 ? 8.090 -2.790 -23.469 1.00 95.44 155 ALA A N 1
ATOM 1179 C CA . ALA A 1 155 ? 7.794 -2.654 -24.890 1.00 95.44 155 ALA A CA 1
ATOM 1180 C C . ALA A 1 155 ? 7.637 -4.022 -25.561 1.00 95.44 155 ALA A C 1
ATOM 1182 O O . ALA A 1 155 ? 8.161 -5.025 -25.082 1.00 95.44 155 ALA A O 1
ATOM 1183 N N . VAL A 1 156 ? 6.956 -4.063 -26.704 1.00 96.88 156 VAL A N 1
ATOM 1184 C CA . VAL A 1 156 ? 6.916 -5.247 -27.573 1.00 96.88 156 VAL A CA 1
ATOM 1185 C C . VAL A 1 156 ? 7.809 -4.990 -28.778 1.00 96.88 156 VAL A C 1
ATOM 1187 O O . VAL A 1 156 ? 7.660 -3.973 -29.454 1.00 96.88 156 VAL A O 1
ATOM 1190 N N . ASP A 1 157 ? 8.758 -5.888 -29.033 1.00 95.38 157 ASP A N 1
ATOM 1191 C CA . ASP A 1 157 ? 9.635 -5.782 -30.199 1.00 95.38 157 ASP A CA 1
ATOM 1192 C C . ASP A 1 157 ? 8.949 -6.290 -31.490 1.00 95.38 157 ASP A C 1
ATOM 1194 O O . ASP A 1 157 ? 7.912 -6.957 -31.427 1.00 95.38 157 ASP A O 1
ATOM 1198 N N . PRO A 1 158 ? 9.515 -6.026 -32.686 1.00 94.25 158 PRO A N 1
ATOM 1199 C CA . PRO A 1 158 ? 8.922 -6.472 -33.951 1.00 94.25 158 PRO A CA 1
ATOM 1200 C C . PRO A 1 158 ? 8.782 -7.995 -34.106 1.00 94.25 158 PRO A C 1
ATOM 1202 O O . PRO A 1 158 ? 8.044 -8.448 -34.977 1.00 94.25 158 PRO A O 1
ATOM 1205 N N . SER A 1 159 ? 9.483 -8.788 -33.291 1.00 95.56 159 SER A N 1
ATOM 1206 C CA . SER A 1 159 ? 9.368 -10.253 -33.277 1.00 95.56 159 SER A CA 1
ATOM 1207 C C . SER A 1 159 ? 8.270 -10.744 -32.324 1.00 95.56 159 SER A C 1
ATOM 1209 O O . SER A 1 159 ? 8.056 -11.949 -32.203 1.00 95.56 159 SER A O 1
ATOM 1211 N N . GLY A 1 160 ? 7.561 -9.835 -31.648 1.00 95.44 160 GLY A N 1
ATOM 1212 C CA . GLY A 1 160 ? 6.523 -10.167 -30.679 1.00 95.44 160 GLY A CA 1
ATOM 1213 C C . GLY A 1 160 ? 7.071 -10.601 -29.320 1.00 95.44 160 GLY A C 1
ATOM 1214 O O . GLY A 1 160 ? 6.373 -11.307 -28.585 1.00 95.44 160 GLY A O 1
ATOM 1215 N N . ASN A 1 161 ? 8.303 -10.215 -28.975 1.00 97.38 161 ASN A N 1
ATOM 1216 C CA . ASN A 1 161 ? 8.826 -10.423 -27.628 1.00 97.38 161 ASN A CA 1
ATOM 1217 C C . ASN A 1 161 ? 8.452 -9.251 -26.729 1.00 97.38 161 ASN A C 1
ATOM 1219 O O . ASN A 1 161 ? 8.620 -8.092 -27.108 1.00 97.38 161 ASN A O 1
ATOM 1223 N N . LEU A 1 162 ? 8.034 -9.562 -25.505 1.00 97.25 162 LEU A N 1
ATOM 1224 C CA . LEU A 1 162 ? 7.900 -8.572 -24.450 1.00 97.25 162 LEU A CA 1
ATOM 1225 C C . LEU A 1 162 ? 9.287 -8.282 -23.874 1.00 97.25 162 LEU A C 1
ATOM 1227 O O . LEU A 1 162 ? 9.987 -9.185 -23.400 1.00 97.25 162 LEU A O 1
ATOM 1231 N N . ARG A 1 163 ? 9.687 -7.019 -23.950 1.00 98.06 163 ARG A N 1
ATOM 1232 C CA . ARG A 1 163 ? 10.973 -6.494 -23.510 1.00 98.06 163 ARG A CA 1
ATOM 1233 C C . ARG A 1 163 ? 10.755 -5.620 -22.290 1.00 98.06 163 ARG A C 1
ATOM 1235 O O . ARG A 1 163 ? 9.937 -4.709 -22.331 1.00 98.06 163 ARG A O 1
ATOM 1242 N N . ASP A 1 164 ? 11.524 -5.884 -21.249 1.00 97.12 164 ASP A N 1
ATOM 1243 C CA . ASP A 1 164 ? 11.601 -5.046 -20.060 1.00 97.12 164 ASP A CA 1
ATOM 1244 C C . ASP A 1 164 ? 12.958 -4.342 -20.019 1.00 97.12 164 ASP A C 1
ATOM 1246 O O . ASP A 1 164 ? 14.001 -4.967 -20.238 1.00 97.12 164 ASP A O 1
ATOM 1250 N N . TYR A 1 165 ? 12.927 -3.041 -19.766 1.00 96.75 165 TYR A N 1
ATOM 1251 C CA . TYR A 1 165 ? 14.071 -2.155 -19.630 1.00 96.75 165 TYR A CA 1
ATOM 1252 C C . TYR A 1 165 ? 14.107 -1.680 -18.171 1.00 96.75 165 TYR A C 1
ATOM 1254 O O . TYR A 1 165 ? 13.332 -0.789 -17.807 1.00 96.75 165 TYR A O 1
ATOM 1262 N N . PRO A 1 166 ? 14.987 -2.252 -17.329 1.00 91.62 166 PRO A N 1
ATOM 1263 C CA . PRO A 1 166 ? 14.970 -1.973 -15.89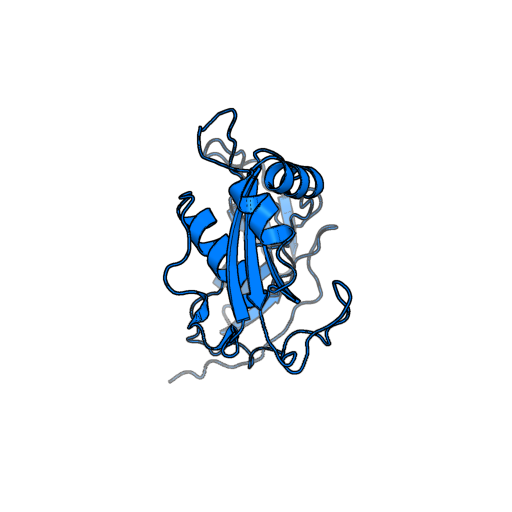8 1.00 91.62 166 PRO A CA 1
ATOM 1264 C C . PRO A 1 166 ? 15.272 -0.508 -15.593 1.00 91.62 166 PRO A C 1
ATOM 1266 O O . PRO A 1 166 ? 16.238 0.044 -16.129 1.00 91.62 166 PRO A O 1
ATOM 1269 N N . ALA A 1 167 ? 14.510 0.112 -14.699 1.00 88.25 167 ALA A N 1
ATOM 1270 C CA . ALA A 1 167 ? 14.835 1.444 -14.207 1.00 88.25 167 ALA A CA 1
ATOM 1271 C C . ALA A 1 167 ? 16.089 1.406 -13.329 1.00 88.25 167 ALA A C 1
ATOM 1273 O O . ALA A 1 167 ? 16.175 0.643 -12.369 1.00 88.25 167 ALA A O 1
ATOM 1274 N N . LEU A 1 168 ? 17.056 2.279 -13.617 1.00 81.69 168 LEU A N 1
ATOM 1275 C CA . LEU A 1 168 ? 18.296 2.376 -12.836 1.00 81.69 168 LEU A CA 1
ATOM 1276 C C . LEU A 1 168 ? 18.211 3.410 -11.698 1.00 81.69 168 LEU A C 1
ATOM 1278 O O . LEU A 1 168 ? 19.206 3.679 -11.030 1.00 81.69 168 LEU A O 1
ATOM 1282 N N . GLY A 1 169 ? 17.043 4.029 -11.492 1.00 77.25 169 GLY A N 1
ATOM 1283 C CA . GLY A 1 169 ? 16.801 5.002 -10.416 1.00 77.25 169 GLY A CA 1
ATOM 1284 C C . GLY A 1 169 ? 17.432 6.386 -10.625 1.00 77.25 169 GLY A C 1
ATOM 1285 O O . GLY A 1 169 ? 17.263 7.271 -9.797 1.00 77.25 169 GLY A O 1
ATOM 1286 N N . ASN A 1 170 ? 18.124 6.606 -11.742 1.00 82.12 170 ASN A N 1
ATOM 1287 C CA . ASN A 1 170 ? 18.782 7.868 -12.107 1.00 82.12 170 ASN A CA 1
ATOM 1288 C C . ASN A 1 170 ? 18.169 8.513 -13.367 1.00 82.12 170 ASN A C 1
ATOM 1290 O O . ASN A 1 170 ? 18.832 9.276 -14.067 1.00 82.12 170 ASN A O 1
ATOM 1294 N N . GLY A 1 171 ? 16.926 8.148 -13.696 1.00 83.25 171 GLY A N 1
ATOM 1295 C CA . GLY A 1 171 ? 16.250 8.572 -14.925 1.00 83.25 171 GLY A CA 1
ATOM 1296 C C . GLY A 1 171 ? 16.725 7.858 -16.195 1.00 83.25 171 GLY A C 1
ATOM 1297 O O . GLY A 1 171 ? 16.330 8.255 -17.287 1.00 83.25 171 GLY A O 1
ATOM 1298 N N . THR A 1 172 ? 17.557 6.817 -16.078 1.00 88.12 172 THR A N 1
ATOM 1299 C CA . THR A 1 172 ? 17.996 5.985 -17.210 1.00 88.12 172 THR A CA 1
ATOM 1300 C C . THR A 1 172 ? 17.530 4.537 -17.070 1.00 88.12 172 THR A C 1
ATOM 1302 O O . THR A 1 172 ? 17.143 4.095 -15.983 1.00 88.12 172 THR A O 1
ATOM 1305 N N . PHE A 1 173 ? 17.582 3.803 -18.183 1.00 94.19 173 PHE A N 1
ATOM 1306 C CA . PHE A 1 173 ? 17.176 2.405 -18.262 1.00 94.19 173 PHE A CA 1
ATOM 1307 C C . PHE A 1 173 ? 18.360 1.487 -18.568 1.00 94.19 173 PHE A C 1
ATOM 1309 O O . PHE A 1 173 ? 19.261 1.837 -19.334 1.00 94.19 173 PHE A O 1
ATOM 1316 N N . GLY A 1 174 ? 18.341 0.300 -17.970 1.00 93.62 174 GLY A N 1
ATOM 1317 C CA . GLY A 1 174 ? 19.307 -0.761 -18.209 1.00 93.62 174 GLY A CA 1
ATOM 1318 C C . GLY A 1 174 ? 19.107 -1.474 -19.552 1.00 93.62 174 GLY A C 1
ATOM 1319 O O . GLY A 1 174 ? 18.167 -1.184 -20.299 1.00 93.62 174 GLY A O 1
ATOM 1320 N N . PRO A 1 175 ? 19.986 -2.441 -19.872 1.00 96.62 175 PRO A N 1
ATOM 1321 C CA . PRO A 1 175 ? 19.839 -3.255 -21.070 1.00 96.62 175 PRO A CA 1
ATOM 1322 C C . PRO A 1 175 ? 18.530 -4.049 -21.032 1.00 96.62 175 PRO A C 1
ATOM 1324 O O . PRO A 1 175 ? 18.170 -4.634 -20.010 1.00 96.62 175 PRO A O 1
ATOM 1327 N N . ALA A 1 176 ? 17.845 -4.101 -22.173 1.00 96.44 176 ALA A N 1
ATOM 1328 C CA . ALA A 1 176 ? 16.581 -4.808 -22.289 1.00 96.44 176 ALA A CA 1
ATOM 1329 C C . ALA A 1 176 ? 16.741 -6.312 -22.057 1.00 96.44 176 ALA A C 1
ATOM 1331 O O . ALA A 1 176 ? 17.594 -6.953 -22.679 1.00 96.44 176 ALA A O 1
ATOM 1332 N N . ARG A 1 177 ? 15.824 -6.895 -21.292 1.00 96.06 177 ARG A N 1
ATOM 1333 C CA . ARG A 1 177 ? 15.648 -8.344 -21.148 1.00 96.06 177 ARG A CA 1
ATOM 1334 C C . ARG A 1 177 ? 14.358 -8.797 -21.825 1.00 96.06 177 ARG A C 1
ATOM 1336 O O . ARG A 1 177 ? 13.358 -8.087 -21.803 1.00 96.06 177 ARG A O 1
ATOM 1343 N N . THR A 1 178 ? 14.369 -9.985 -22.425 1.00 97.38 178 THR A N 1
ATOM 1344 C CA . THR A 1 178 ? 13.119 -10.632 -22.845 1.00 97.38 178 THR A CA 1
ATOM 1345 C C . THR A 1 178 ? 12.445 -11.221 -21.617 1.00 97.38 178 THR A C 1
ATOM 1347 O O . THR A 1 178 ? 13.056 -12.014 -20.906 1.00 97.38 178 THR A O 1
ATOM 1350 N N . VAL A 1 179 ? 11.190 -10.848 -21.392 1.00 96.38 179 VAL A N 1
ATOM 1351 C CA . VAL A 1 179 ? 10.389 -11.293 -20.241 1.00 96.38 179 VAL A CA 1
ATOM 1352 C C . VAL A 1 179 ? 9.141 -12.065 -20.659 1.00 96.38 179 VAL A C 1
ATOM 1354 O O . VAL A 1 179 ? 8.485 -12.681 -19.827 1.00 96.38 179 VAL A O 1
ATOM 1357 N N . GLY A 1 180 ? 8.850 -12.103 -21.959 1.00 94.50 180 GLY A N 1
ATOM 1358 C CA . GLY A 1 180 ? 7.776 -12.901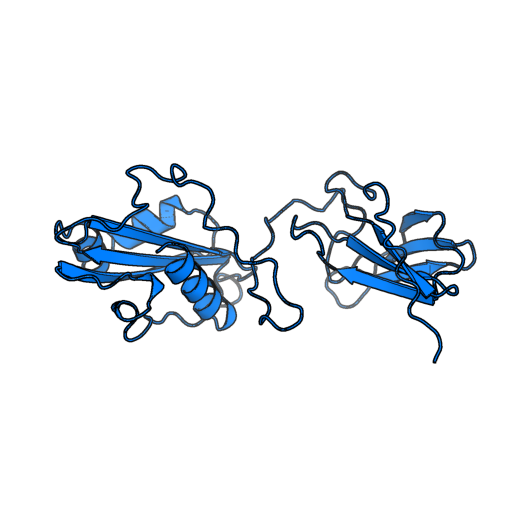 -22.534 1.00 94.50 180 GLY A CA 1
ATOM 1359 C C . GLY A 1 180 ? 7.900 -13.018 -24.050 1.00 94.50 180 GLY A C 1
ATOM 1360 O O . GLY A 1 180 ? 8.625 -12.259 -24.693 1.00 94.50 180 GLY A O 1
ATOM 1361 N N . THR A 1 181 ? 7.177 -13.973 -24.626 1.00 93.69 181 THR A N 1
ATOM 1362 C CA . THR A 1 181 ? 7.070 -14.191 -26.078 1.00 93.69 181 THR A CA 1
ATOM 1363 C C . THR A 1 181 ? 5.599 -14.377 -26.451 1.00 93.69 181 THR A C 1
ATOM 1365 O O . THR A 1 181 ? 4.776 -14.639 -25.576 1.00 93.69 181 THR A O 1
ATOM 1368 N N . GLY A 1 182 ? 5.252 -14.222 -27.732 1.00 90.19 182 GLY A N 1
ATOM 1369 C CA . GLY A 1 182 ? 3.869 -14.390 -28.198 1.00 90.19 182 GLY A CA 1
ATOM 1370 C C . GLY A 1 182 ? 2.998 -13.135 -28.088 1.00 90.19 182 GLY A C 1
ATOM 1371 O O . GLY A 1 182 ? 1.780 -13.230 -28.187 1.00 90.19 182 GLY A O 1
ATOM 1372 N N . PHE A 1 183 ? 3.611 -11.958 -27.946 1.00 93.25 183 PHE A N 1
ATOM 1373 C CA . PHE A 1 183 ? 2.929 -10.658 -27.894 1.00 93.25 183 PHE A CA 1
ATOM 1374 C C . PHE A 1 183 ? 2.743 -10.035 -29.290 1.00 93.25 183 PHE A C 1
ATOM 1376 O O . PHE A 1 183 ? 2.398 -8.861 -29.425 1.00 93.25 183 PHE A O 1
ATOM 1383 N N . ALA A 1 184 ? 2.979 -10.805 -30.356 1.00 93.12 184 ALA A N 1
ATOM 1384 C CA . ALA A 1 184 ? 2.754 -10.354 -31.723 1.00 93.12 184 ALA A CA 1
ATOM 1385 C C . ALA A 1 184 ? 1.285 -9.945 -31.923 1.00 93.12 184 ALA A C 1
ATOM 1387 O O . ALA A 1 184 ? 0.365 -10.672 -31.552 1.00 93.12 184 ALA A O 1
ATOM 1388 N N . GLY A 1 185 ? 1.067 -8.776 -32.527 1.00 90.69 185 GLY A N 1
ATOM 1389 C CA . GLY A 1 185 ? -0.274 -8.216 -32.699 1.00 90.69 185 GLY A CA 1
ATOM 1390 C C . GLY A 1 185 ? -0.833 -7.513 -31.458 1.00 90.69 185 GLY A C 1
ATOM 1391 O O . GLY A 1 185 ? -2.017 -7.172 -31.454 1.00 90.69 185 GLY A O 1
ATOM 1392 N N . ALA A 1 186 ? -0.012 -7.263 -30.433 1.00 94.06 186 ALA A N 1
ATOM 1393 C CA . ALA A 1 186 ? -0.331 -6.291 -29.396 1.00 94.06 186 ALA A CA 1
ATOM 1394 C C . ALA A 1 186 ? -0.462 -4.890 -30.017 1.00 94.06 186 ALA A C 1
ATOM 1396 O O . ALA A 1 186 ? 0.419 -4.420 -30.736 1.00 94.06 186 ALA A O 1
ATOM 1397 N N . LYS A 1 187 ? -1.583 -4.232 -29.739 1.00 93.19 187 LYS A N 1
ATOM 1398 C CA . LYS A 1 187 ? -1.830 -2.823 -30.042 1.00 93.19 187 LYS A CA 1
ATOM 1399 C C . LYS A 1 187 ? -1.306 -1.927 -28.921 1.00 93.19 187 LYS A C 1
ATOM 1401 O O . LYS A 1 187 ? -0.739 -0.878 -29.198 1.00 93.19 187 LYS A O 1
ATOM 1406 N N . GLU A 1 188 ? -1.512 -2.343 -27.676 1.00 92.38 188 GLU A N 1
ATOM 1407 C CA . GLU A 1 188 ? -1.085 -1.615 -26.484 1.00 92.38 188 GLU A CA 1
ATOM 1408 C C . GLU A 1 188 ? -0.737 -2.601 -25.369 1.00 92.38 188 GLU A C 1
ATOM 1410 O O . GLU A 1 188 ? -1.357 -3.662 -25.251 1.00 92.38 188 GLU A O 1
ATOM 1415 N N . VAL A 1 189 ? 0.264 -2.245 -24.566 1.00 93.00 189 VAL A N 1
ATOM 1416 C CA . VAL A 1 189 ? 0.701 -3.004 -23.396 1.00 93.00 189 VAL A CA 1
ATOM 1417 C C . VAL A 1 189 ? 0.757 -2.061 -22.208 1.00 93.00 189 VAL A C 1
ATOM 1419 O O . VAL A 1 189 ? 1.339 -0.983 -22.293 1.00 93.00 189 VAL A O 1
ATOM 1422 N N . MET A 1 190 ? 0.149 -2.483 -21.107 1.00 90.50 190 MET A N 1
ATOM 1423 C CA . MET A 1 190 ? 0.056 -1.732 -19.865 1.00 90.50 190 MET A CA 1
ATOM 1424 C C . MET A 1 190 ? 0.577 -2.600 -18.723 1.00 90.50 190 MET A C 1
ATOM 1426 O O . MET A 1 190 ? 0.299 -3.800 -18.677 1.00 90.50 190 MET A O 1
ATOM 1430 N N . THR A 1 191 ? 1.303 -1.992 -17.792 1.00 89.12 191 THR A N 1
ATOM 1431 C CA . THR A 1 191 ? 1.739 -2.634 -16.549 1.00 89.12 191 THR A CA 1
ATOM 1432 C C . THR A 1 191 ? 0.843 -2.193 -15.398 1.00 89.12 191 THR A C 1
ATOM 1434 O O . THR A 1 191 ? 0.454 -1.027 -15.301 1.00 89.12 191 THR A O 1
ATOM 1437 N N . THR A 1 192 ? 0.454 -3.131 -14.542 1.00 81.62 192 THR A N 1
ATOM 1438 C CA . THR A 1 192 ? -0.419 -2.869 -13.388 1.00 81.62 192 THR A CA 1
ATOM 1439 C C . THR A 1 192 ? -0.271 -3.990 -12.358 1.00 81.62 192 THR A C 1
ATOM 1441 O O . THR A 1 192 ? 0.377 -4.977 -12.652 1.00 81.62 192 THR A O 1
ATOM 1444 N N . ASP A 1 193 ? -0.844 -3.857 -11.168 1.00 77.19 193 ASP A N 1
ATOM 1445 C CA . ASP A 1 193 ? -1.020 -4.969 -10.219 1.00 77.19 193 ASP A CA 1
ATOM 1446 C C . ASP A 1 193 ? -2.529 -5.237 -10.146 1.00 77.19 193 ASP A C 1
ATOM 1448 O O . ASP A 1 193 ? -3.268 -4.579 -9.406 1.00 77.19 193 ASP A O 1
ATOM 1452 N N . TRP A 1 194 ? -3.015 -6.076 -11.064 1.00 78.06 194 TRP A N 1
ATOM 1453 C CA . TRP A 1 194 ? -4.442 -6.277 -11.304 1.00 78.06 194 TRP A CA 1
ATOM 1454 C C . TRP A 1 194 ? -5.059 -7.173 -10.236 1.00 78.06 194 TRP A C 1
ATOM 1456 O O . TRP A 1 194 ? -6.168 -6.897 -9.766 1.00 78.06 194 TRP A O 1
ATOM 1466 N N . ASP A 1 195 ? -4.365 -8.253 -9.870 1.00 72.06 195 ASP A N 1
ATOM 1467 C CA . ASP A 1 195 ? -4.837 -9.208 -8.864 1.00 72.06 195 ASP A CA 1
ATOM 1468 C C . ASP A 1 195 ? -4.463 -8.819 -7.419 1.00 72.06 195 ASP A C 1
ATOM 1470 O O . ASP A 1 195 ? -4.988 -9.422 -6.476 1.00 72.06 195 ASP A O 1
ATOM 1474 N N . ARG A 1 196 ? -3.703 -7.726 -7.247 1.00 68.94 196 ARG A N 1
ATOM 1475 C CA . ARG A 1 196 ? -3.290 -7.140 -5.962 1.00 68.94 196 ARG A CA 1
ATOM 1476 C C . ARG A 1 196 ? -2.397 -8.072 -5.153 1.00 68.94 196 ARG A C 1
ATOM 1478 O O . ARG A 1 196 ? -2.454 -8.058 -3.919 1.00 68.94 196 ARG A O 1
ATOM 1485 N N . ASP A 1 197 ? -1.604 -8.899 -5.830 1.00 68.44 197 ASP A N 1
ATOM 1486 C CA . ASP A 1 197 ? -0.647 -9.791 -5.182 1.00 68.44 197 ASP A CA 1
ATOM 1487 C C . ASP A 1 197 ? 0.718 -9.128 -4.925 1.00 68.44 197 ASP A C 1
ATOM 1489 O O . ASP A 1 197 ? 1.555 -9.704 -4.229 1.00 68.44 197 ASP A O 1
ATOM 1493 N N . GLY A 1 198 ? 0.908 -7.886 -5.385 1.00 72.62 198 GLY A N 1
ATOM 1494 C CA . GLY A 1 198 ? 2.143 -7.122 -5.231 1.00 72.62 198 GLY A CA 1
ATOM 1495 C C . GLY A 1 198 ? 3.217 -7.443 -6.263 1.00 72.62 198 GLY A C 1
ATOM 1496 O O . GLY A 1 198 ? 4.338 -6.941 -6.148 1.00 72.62 198 GLY A O 1
ATOM 1497 N N . VAL A 1 199 ? 2.894 -8.249 -7.274 1.00 82.69 199 VAL A N 1
ATOM 1498 C CA . VAL A 1 199 ? 3.724 -8.490 -8.452 1.00 82.69 199 VAL A CA 1
ATOM 1499 C C . VAL A 1 199 ? 3.140 -7.723 -9.640 1.00 82.69 199 VAL A C 1
ATOM 1501 O O . VAL A 1 199 ? 1.937 -7.540 -9.771 1.00 82.69 199 VAL A O 1
ATOM 1504 N N . ILE A 1 200 ? 4.007 -7.219 -10.519 1.00 88.44 200 ILE A N 1
ATOM 1505 C CA . ILE A 1 200 ? 3.558 -6.469 -11.694 1.00 88.44 200 ILE A CA 1
ATOM 1506 C C . ILE A 1 200 ? 3.033 -7.435 -12.764 1.00 88.44 200 ILE A C 1
ATOM 1508 O O . ILE A 1 200 ? 3.767 -8.283 -13.283 1.00 88.44 200 ILE A O 1
ATOM 1512 N N . ASP A 1 201 ? 1.775 -7.229 -13.125 1.00 91.69 201 ASP A N 1
ATOM 1513 C CA . ASP A 1 201 ? 1.033 -7.863 -14.202 1.00 91.69 201 ASP A CA 1
ATOM 1514 C C . ASP A 1 201 ? 1.158 -7.084 -15.515 1.00 91.69 201 ASP A C 1
ATOM 1516 O O . ASP A 1 201 ? 1.480 -5.889 -15.557 1.00 91.69 201 ASP A O 1
ATOM 1520 N N . VAL A 1 202 ? 0.820 -7.762 -16.611 1.00 93.50 202 VAL A N 1
ATOM 1521 C CA . VAL A 1 202 ? 0.761 -7.172 -17.949 1.00 93.50 202 VAL A CA 1
ATOM 1522 C C . VAL A 1 202 ? -0.638 -7.322 -18.535 1.00 93.50 202 VAL A C 1
ATOM 1524 O O . VAL A 1 202 ? -1.122 -8.432 -18.749 1.00 93.50 202 VAL A O 1
ATOM 1527 N N . LEU A 1 203 ? -1.276 -6.195 -18.848 1.00 92.25 203 LEU A N 1
ATOM 1528 C CA . LEU A 1 203 ? -2.520 -6.139 -19.610 1.00 92.25 203 LEU A CA 1
ATOM 1529 C C . LEU A 1 203 ? -2.203 -5.774 -21.062 1.00 92.25 203 LEU A C 1
ATOM 1531 O O . LEU A 1 203 ? -1.569 -4.757 -21.339 1.00 92.25 203 LEU A O 1
ATOM 1535 N N . VAL A 1 204 ? -2.663 -6.599 -21.996 1.00 92.00 204 VAL A N 1
ATOM 1536 C CA . VAL A 1 204 ? -2.425 -6.422 -23.429 1.00 92.00 204 VAL A CA 1
ATOM 1537 C C . VAL A 1 204 ? -3.744 -6.201 -24.141 1.00 92.00 204 VAL A C 1
ATOM 1539 O O . VAL A 1 204 ? -4.638 -7.047 -24.075 1.00 92.00 204 VAL A O 1
ATOM 1542 N N . GLN A 1 205 ? -3.841 -5.102 -24.885 1.00 92.31 205 GLN A N 1
ATOM 1543 C CA . GLN A 1 205 ? -4.852 -4.953 -25.921 1.00 92.31 205 GLN A CA 1
ATOM 1544 C C . GLN A 1 205 ? -4.293 -5.480 -27.235 1.00 92.31 205 GLN A C 1
ATOM 1546 O O . GLN A 1 205 ? -3.310 -4.959 -27.754 1.00 92.31 205 GLN A O 1
ATOM 1551 N N . MET A 1 206 ? -4.942 -6.491 -27.799 1.00 89.62 206 MET A N 1
ATOM 1552 C CA . MET A 1 206 ? -4.620 -7.032 -29.116 1.00 89.62 206 MET A CA 1
ATOM 1553 C C . MET A 1 206 ? -5.267 -6.187 -30.222 1.00 89.62 206 MET A C 1
ATOM 1555 O O . MET A 1 206 ? -6.301 -5.546 -30.017 1.00 89.62 206 MET A O 1
ATOM 1559 N N . LEU A 1 207 ? -4.696 -6.219 -31.428 1.00 91.12 207 LEU A N 1
ATOM 1560 C CA . LEU A 1 207 ? -5.252 -5.551 -32.616 1.00 91.12 207 LEU A CA 1
ATOM 1561 C C . LEU A 1 207 ? -6.659 -6.048 -32.984 1.00 91.12 207 LEU A C 1
ATOM 1563 O O . LEU A 1 207 ? -7.440 -5.298 -33.561 1.00 91.12 207 LEU A O 1
ATOM 1567 N N . ASP A 1 208 ? -6.992 -7.290 -32.625 1.00 87.19 208 ASP A N 1
ATOM 1568 C CA . ASP A 1 208 ? -8.319 -7.888 -32.824 1.00 87.19 208 ASP A CA 1
ATOM 1569 C C . ASP A 1 208 ? -9.344 -7.496 -31.739 1.00 87.19 208 ASP A C 1
ATOM 1571 O O . ASP A 1 208 ? -10.477 -7.979 -31.743 1.00 87.19 208 ASP A O 1
ATOM 1575 N N . GLY A 1 209 ? -8.956 -6.612 -30.814 1.00 85.00 209 GLY A N 1
ATOM 1576 C CA . GLY A 1 209 ? -9.804 -6.093 -29.747 1.00 85.00 209 GLY A CA 1
ATOM 1577 C C . GLY A 1 209 ? -9.864 -6.964 -28.493 1.00 85.00 209 GLY A C 1
ATOM 1578 O O . GLY A 1 209 ? -10.525 -6.567 -27.533 1.00 85.00 209 GLY A O 1
ATOM 1579 N N . ARG A 1 210 ? -9.187 -8.121 -28.452 1.00 84.38 210 ARG A N 1
ATOM 1580 C CA . ARG A 1 210 ? -9.089 -8.918 -27.220 1.00 84.38 210 ARG A CA 1
ATOM 1581 C C . ARG A 1 210 ? -8.237 -8.207 -26.171 1.00 84.38 210 ARG A C 1
ATOM 1583 O O . ARG A 1 210 ? -7.212 -7.611 -26.495 1.00 84.38 210 ARG A O 1
ATOM 1590 N N . LEU A 1 211 ? -8.645 -8.338 -24.910 1.00 84.19 211 LEU A N 1
ATOM 1591 C CA . LEU A 1 211 ? -7.836 -7.988 -23.747 1.00 84.19 211 LEU A CA 1
ATOM 1592 C C . LEU A 1 211 ? -7.307 -9.271 -23.106 1.00 84.19 211 LEU A C 1
ATOM 1594 O O . LEU A 1 211 ? -8.082 -10.180 -22.800 1.00 84.19 211 LEU A O 1
ATOM 1598 N N . LEU A 1 212 ? -5.994 -9.342 -22.921 1.00 85.00 212 LEU A N 1
ATOM 1599 C CA . LEU A 1 212 ? -5.309 -10.471 -22.298 1.00 85.00 212 LEU A CA 1
ATOM 1600 C C . LEU A 1 212 ? -4.581 -9.974 -21.054 1.00 85.00 212 LEU A C 1
ATOM 1602 O O . LEU A 1 212 ? -3.791 -9.037 -21.145 1.00 85.00 212 LEU A O 1
ATOM 1606 N N . LEU A 1 213 ? -4.845 -10.599 -19.909 1.00 87.56 213 LEU A N 1
ATOM 1607 C CA . LEU A 1 213 ? -4.114 -10.335 -18.672 1.00 87.56 213 LEU A CA 1
ATOM 1608 C C . LEU A 1 213 ? -3.095 -11.450 -18.442 1.00 87.56 213 LEU A C 1
ATOM 1610 O O . LEU A 1 213 ? -3.446 -12.631 -18.484 1.00 87.56 213 LEU A O 1
ATOM 1614 N N . TYR A 1 214 ? -1.859 -11.060 -18.161 1.00 91.19 214 TYR A N 1
ATOM 1615 C CA . TYR A 1 214 ? -0.747 -11.922 -17.790 1.00 91.19 214 TYR A CA 1
ATOM 1616 C C . TYR A 1 214 ? -0.332 -11.577 -16.360 1.00 91.19 214 TYR A C 1
ATOM 1618 O O . TYR A 1 214 ? 0.449 -10.640 -16.177 1.00 91.19 214 TYR A O 1
ATOM 1626 N N . PRO A 1 215 ? -0.855 -12.292 -15.349 1.00 90.56 215 PRO A N 1
ATOM 1627 C CA . PRO A 1 215 ? -0.475 -12.014 -13.977 1.00 90.56 215 PRO A CA 1
ATOM 1628 C C . PRO A 1 215 ? 0.999 -12.335 -13.728 1.00 90.56 215 PRO A C 1
ATOM 1630 O O . PRO A 1 215 ? 1.497 -13.349 -14.225 1.00 90.56 215 PRO A O 1
ATOM 1633 N N . GLY A 1 216 ? 1.700 -11.501 -12.976 1.00 91.06 216 GLY A N 1
ATOM 1634 C CA . GLY A 1 216 ? 3.101 -11.674 -12.634 1.00 91.06 216 GLY A CA 1
ATOM 1635 C C . GLY A 1 216 ? 3.340 -12.855 -11.693 1.00 91.06 216 GLY A C 1
ATOM 1636 O O . GLY A 1 216 ? 2.440 -13.376 -11.034 1.00 91.06 216 GLY A O 1
ATOM 1637 N N . VAL A 1 217 ? 4.589 -13.317 -11.644 1.00 90.94 217 VAL A N 1
ATOM 1638 C CA . VAL A 1 217 ? 5.038 -14.309 -10.661 1.00 90.94 217 VAL A CA 1
ATOM 1639 C C . VAL A 1 217 ? 6.329 -13.822 -10.014 1.00 90.94 217 VAL A C 1
ATOM 1641 O O . VAL A 1 217 ? 7.280 -13.460 -10.709 1.00 90.94 217 VAL A O 1
ATOM 1644 N N . VAL A 1 218 ? 6.386 -13.857 -8.679 1.00 84.88 218 VAL A N 1
ATOM 1645 C CA . VAL A 1 218 ? 7.552 -13.399 -7.900 1.00 84.88 218 VAL A CA 1
ATOM 1646 C C . VAL A 1 218 ? 8.844 -14.134 -8.284 1.00 84.88 218 VAL A C 1
ATOM 1648 O O . VAL A 1 218 ? 9.913 -13.537 -8.332 1.00 84.88 218 VAL A O 1
ATOM 1651 N N . SER A 1 219 ? 8.745 -15.418 -8.646 1.00 87.88 219 SER A N 1
ATOM 1652 C CA . SER A 1 219 ? 9.868 -16.244 -9.108 1.00 87.88 219 SER A CA 1
ATOM 1653 C C . SER A 1 219 ? 10.248 -16.027 -10.579 1.00 87.88 219 SER A C 1
ATOM 1655 O O . SER A 1 219 ? 11.136 -16.716 -11.079 1.00 87.88 219 SER A O 1
ATOM 1657 N N . GLY A 1 220 ? 9.567 -15.116 -11.277 1.00 91.75 220 GLY A N 1
ATOM 1658 C CA . GLY A 1 220 ? 9.791 -14.803 -12.684 1.00 91.75 220 GLY A CA 1
ATOM 1659 C C . GLY A 1 220 ? 8.731 -15.364 -13.627 1.00 91.75 220 GLY A C 1
ATOM 1660 O O . GLY A 1 220 ? 8.081 -16.373 -13.356 1.00 91.75 220 GLY A O 1
ATOM 1661 N N . GLY A 1 221 ? 8.590 -14.699 -14.773 1.00 91.88 221 GLY A N 1
ATOM 1662 C CA . GLY A 1 221 ? 7.570 -15.002 -15.776 1.00 91.88 221 GLY A CA 1
ATOM 1663 C C . GLY A 1 221 ? 6.168 -14.525 -15.386 1.00 91.88 221 GLY A C 1
ATOM 1664 O O . GLY A 1 221 ? 5.998 -13.693 -14.495 1.00 91.88 221 GLY A O 1
ATOM 1665 N N . PHE A 1 222 ? 5.175 -15.069 -16.089 1.00 91.75 222 PHE A N 1
ATOM 1666 C CA . PHE A 1 222 ? 3.759 -14.760 -15.910 1.00 91.75 222 PHE A CA 1
ATOM 1667 C C . PHE A 1 222 ? 2.950 -16.051 -15.722 1.00 91.75 222 PHE A C 1
ATOM 1669 O O . PHE A 1 222 ? 3.299 -17.097 -16.280 1.00 91.75 222 PHE A O 1
ATOM 1676 N N . LYS A 1 223 ? 1.855 -15.980 -14.958 1.00 87.31 223 LYS A N 1
ATOM 1677 C CA . LYS A 1 223 ? 0.841 -17.039 -14.857 1.00 87.31 223 LYS A CA 1
ATOM 1678 C C . LYS A 1 223 ? 0.185 -17.254 -16.232 1.00 87.31 223 LYS A C 1
ATOM 1680 O O . LYS A 1 223 ? 0.322 -16.445 -17.154 1.00 87.31 223 LYS A O 1
ATOM 1685 N N . ALA A 1 224 ? -0.561 -18.352 -16.373 1.00 78.88 224 ALA A N 1
ATOM 1686 C CA . ALA A 1 224 ? -1.362 -18.584 -17.572 1.00 78.88 224 ALA A CA 1
ATOM 1687 C C . ALA A 1 224 ? -2.319 -17.405 -17.814 1.00 78.88 224 ALA A C 1
ATOM 1689 O O . ALA A 1 224 ? -3.000 -16.952 -16.892 1.00 78.88 224 ALA A O 1
ATOM 1690 N N . GLN A 1 225 ? -2.362 -16.929 -19.059 1.00 73.88 225 GLN A N 1
ATOM 1691 C CA . GLN A 1 225 ? -3.129 -15.744 -19.430 1.00 73.88 225 GLN A CA 1
ATOM 1692 C C . GLN A 1 225 ? -4.625 -15.917 -19.141 1.00 73.88 225 GLN A C 1
ATOM 1694 O O . GLN A 1 225 ? -5.228 -16.936 -19.496 1.00 73.88 225 GLN A O 1
ATOM 1699 N N . TRP A 1 226 ? -5.244 -14.904 -18.540 1.00 67.56 226 TRP A N 1
ATOM 1700 C CA . TRP A 1 226 ? -6.696 -14.853 -18.402 1.00 67.56 226 TRP A CA 1
ATOM 1701 C C . TRP A 1 226 ? -7.277 -14.248 -19.676 1.00 67.56 226 TRP A C 1
ATOM 1703 O O . TRP A 1 226 ? -6.985 -13.106 -20.035 1.00 67.56 226 TRP A O 1
ATOM 1713 N N . CYS A 1 227 ? -8.085 -15.032 -20.388 1.00 52.53 227 CYS A N 1
ATOM 1714 C CA . CYS A 1 227 ? -8.727 -14.595 -21.619 1.00 52.53 227 CYS A CA 1
ATOM 1715 C C . CYS A 1 227 ? -10.146 -14.119 -21.297 1.00 52.53 227 CYS A C 1
ATOM 1717 O O . CYS A 1 227 ? -11.057 -14.932 -21.140 1.00 52.53 227 CYS A O 1
ATOM 1719 N N . TRP A 1 228 ? -10.348 -12.805 -21.211 1.00 51.22 228 TRP A N 1
ATOM 1720 C CA . TRP A 1 228 ? -11.694 -12.240 -21.187 1.00 51.22 228 TRP A CA 1
ATOM 1721 C C . TRP A 1 228 ? -12.128 -12.008 -22.632 1.00 51.22 228 TRP A C 1
ATOM 1723 O O . TRP A 1 228 ? -11.773 -11.013 -23.261 1.00 51.22 228 TRP A O 1
ATOM 1733 N N . ALA A 1 229 ? -12.893 -12.940 -23.195 1.00 40.31 229 ALA A N 1
ATOM 1734 C CA . ALA A 1 229 ? -13.526 -12.732 -24.492 1.00 40.31 229 ALA A CA 1
ATOM 1735 C C . ALA A 1 229 ? -14.741 -11.800 -24.339 1.00 40.31 229 ALA A C 1
ATOM 1737 O O . ALA A 1 229 ? -15.880 -12.242 -24.451 1.00 40.31 229 ALA A O 1
ATOM 1738 N N . TYR A 1 230 ? -14.520 -10.507 -24.090 1.00 40.12 230 TYR A N 1
ATOM 1739 C CA . TYR A 1 230 ? -15.548 -9.508 -24.371 1.00 40.12 230 TYR A CA 1
ATOM 1740 C C . TYR A 1 230 ? -15.227 -8.876 -25.723 1.00 40.12 230 TYR A C 1
ATOM 1742 O O . TYR A 1 230 ? -14.275 -8.109 -25.852 1.00 40.12 230 TYR A O 1
ATOM 1750 N N . ARG A 1 231 ? -16.006 -9.214 -26.762 1.00 38.84 231 ARG A N 1
ATOM 1751 C CA . ARG A 1 231 ? -16.026 -8.394 -27.978 1.00 38.84 231 ARG A CA 1
ATOM 1752 C C . ARG A 1 231 ? -16.561 -7.035 -27.552 1.00 38.84 231 ARG A C 1
ATOM 1754 O O . ARG A 1 231 ? -17.755 -6.907 -27.290 1.00 38.84 231 ARG A O 1
ATOM 1761 N N . VAL A 1 232 ? -15.699 -6.026 -27.488 1.00 42.69 232 VAL A N 1
ATOM 1762 C CA . VAL A 1 232 ? -16.170 -4.642 -27.518 1.00 42.69 232 VAL A CA 1
ATOM 1763 C C . VAL A 1 232 ? -16.837 -4.483 -28.882 1.00 42.69 232 VAL A C 1
ATOM 1765 O O . VAL A 1 232 ? -16.163 -4.421 -29.907 1.00 42.69 232 VAL A O 1
ATOM 1768 N N . GLY A 1 233 ? -18.167 -4.580 -28.902 1.00 33.91 233 GLY A N 1
ATOM 1769 C CA . GLY A 1 233 ? -18.957 -4.495 -30.120 1.00 33.91 233 GLY A CA 1
ATOM 1770 C C . GLY A 1 233 ? -18.633 -3.203 -30.860 1.00 33.91 233 GLY A C 1
ATOM 1771 O O . GLY A 1 233 ? -18.660 -2.120 -30.273 1.00 33.91 233 GLY A O 1
ATOM 1772 N N . SER A 1 234 ? -18.315 -3.333 -32.145 1.00 40.00 234 SER A N 1
ATOM 1773 C CA . SER A 1 234 ? -18.369 -2.224 -33.087 1.00 40.00 234 SER A CA 1
ATOM 1774 C C . SER A 1 234 ? -19.768 -1.610 -33.029 1.00 40.00 234 SER A C 1
ATOM 1776 O O . SER A 1 234 ? -20.757 -2.346 -33.086 1.00 40.00 234 SER A O 1
ATOM 1778 N N . ARG A 1 235 ? -19.836 -0.283 -32.898 1.00 40.88 235 ARG A N 1
ATOM 1779 C CA . ARG A 1 235 ? -21.046 0.462 -33.256 1.00 40.88 235 ARG A CA 1
ATOM 1780 C C . ARG A 1 235 ? -21.356 0.281 -34.735 1.00 40.88 235 ARG A C 1
ATOM 1782 O O . ARG A 1 235 ? -20.381 0.145 -35.509 1.00 40.88 235 ARG A O 1
#

Sequence (235 aa):
MSSLSQDWSNNIASRQVIEHRPNFWTDPRALNPNNGAGEVIAVRWDRDAAQLVEWWKSSPAHDALLRDPRLNVIGVGITFTDGNYQTTPNSYTMWGVVNLFGYTTLPAGTVNSPGAGTAPPQLPPPTVCDPIVKHEPPTLDLSAAAIRSAGDLVAVDPSGNLRDYPALGNGTFGPARTVGTGFAGAKEVMTTDWDRDGVIDVLVQMLDGRLLLYPGVVSGGFKAQWCWAYRVGSR

Secondary structure (DSSP, 8-state):
-HHHHHHHHHHHHHHT---PPTTGGGSGGG---SS-EEEEEEEESS--HHHHHHHHHHSHHHHHHHT-TT--EEEEEEEE----TTTSTT--SEEEEEEEE--SSPPTT--SSTT-S-S--------TTS----PPPP----TTSSS--TT-EEEE-TTS-EEEE-B-SSS-B---EEEES--TTEEEEEEE-SSSSSS-EEEEEETTS-EEEE-B-TTSSBPSPEEE-------